Protein AF-A0A8J6IK55-F1 (afdb_monomer_lite)

Structure (mmCIF, N/CA/C/O backbone):
data_AF-A0A8J6IK55-F1
#
_entry.id   AF-A0A8J6IK55-F1
#
loop_
_atom_site.group_PDB
_atom_site.id
_atom_site.type_symbol
_atom_site.label_atom_id
_atom_site.label_alt_id
_atom_site.label_comp_id
_atom_site.label_asym_id
_atom_site.label_entity_id
_atom_site.label_seq_id
_atom_site.pdbx_PDB_ins_code
_atom_site.Cartn_x
_atom_site.Cartn_y
_atom_site.Cartn_z
_atom_site.occupancy
_atom_site.B_iso_or_equiv
_atom_site.auth_seq_id
_atom_site.auth_comp_id
_atom_site.auth_asym_id
_atom_site.auth_atom_id
_atom_site.pdbx_PDB_model_num
ATOM 1 N N . MET A 1 1 ? -30.923 12.622 32.873 1.00 39.12 1 MET A N 1
ATOM 2 C CA . MET A 1 1 ? -29.860 13.154 31.994 1.00 39.12 1 MET A CA 1
ATOM 3 C C . MET A 1 1 ? -29.673 12.178 30.848 1.00 39.12 1 MET A C 1
ATOM 5 O O . MET A 1 1 ? -29.084 11.127 31.037 1.00 39.12 1 MET A O 1
ATOM 9 N N . THR A 1 2 ? -30.265 12.472 29.695 1.00 35.34 2 THR A N 1
ATOM 10 C CA . THR A 1 2 ? -30.106 11.686 28.469 1.00 35.34 2 THR A CA 1
ATOM 11 C C . THR A 1 2 ? -28.718 11.960 27.909 1.00 35.34 2 THR A C 1
ATOM 13 O O . THR A 1 2 ? -28.432 13.084 27.497 1.00 35.34 2 THR A O 1
ATOM 16 N N . THR A 1 3 ? -27.831 10.965 27.930 1.00 41.34 3 THR A N 1
ATOM 17 C CA . THR A 1 3 ? -26.606 11.027 27.132 1.00 41.34 3 THR A CA 1
ATOM 18 C C . THR A 1 3 ? -27.020 11.295 25.684 1.00 41.34 3 THR A C 1
ATOM 20 O O . THR A 1 3 ? -27.985 10.682 25.218 1.00 41.34 3 THR A O 1
ATOM 23 N N . PRO A 1 4 ? -26.373 12.230 24.964 1.00 38.59 4 PRO A N 1
ATOM 24 C CA . PRO A 1 4 ? -26.627 12.379 23.546 1.00 38.59 4 PRO A CA 1
ATOM 25 C C . PRO A 1 4 ? -26.223 11.057 22.906 1.00 38.59 4 PRO A C 1
ATOM 27 O O . PRO A 1 4 ? -25.040 10.752 22.745 1.00 38.59 4 PRO A O 1
ATOM 30 N N . ARG A 1 5 ? -27.229 10.236 22.603 1.00 41.19 5 ARG A N 1
ATOM 31 C CA . ARG A 1 5 ? -27.107 9.154 21.649 1.00 41.19 5 ARG A CA 1
ATOM 32 C C . ARG A 1 5 ? -26.574 9.840 20.403 1.00 41.19 5 ARG A C 1
ATOM 34 O O . ARG A 1 5 ? -27.228 10.711 19.831 1.00 41.19 5 ARG A O 1
ATOM 41 N N . LEU A 1 6 ? -25.311 9.570 20.082 1.00 47.34 6 LEU A N 1
ATOM 42 C CA . LEU A 1 6 ? -24.717 10.019 18.839 1.00 47.34 6 LEU A CA 1
ATOM 43 C C . LEU A 1 6 ? -25.393 9.168 17.759 1.00 47.34 6 LEU A C 1
ATOM 45 O O . LEU A 1 6 ? -24.813 8.202 17.272 1.00 47.34 6 LEU A O 1
ATOM 49 N N . ASP A 1 7 ? -26.656 9.488 17.472 1.00 41.56 7 ASP A N 1
ATOM 50 C CA . ASP A 1 7 ? -27.490 8.909 16.428 1.00 41.56 7 ASP A CA 1
ATOM 51 C C . ASP A 1 7 ? -26.941 9.429 15.109 1.00 41.56 7 ASP A C 1
ATOM 53 O O . ASP A 1 7 ? -27.519 10.249 14.399 1.00 41.56 7 ASP A O 1
ATOM 57 N N . TRP A 1 8 ? -25.711 9.025 14.826 1.00 45.84 8 TRP A N 1
ATOM 58 C CA . TRP A 1 8 ? -25.105 9.294 13.559 1.00 45.84 8 TRP A CA 1
ATOM 59 C C . TRP A 1 8 ? -25.748 8.307 12.585 1.00 45.84 8 TRP A C 1
ATOM 61 O O . TRP A 1 8 ? -25.662 7.094 12.803 1.00 45.84 8 TRP A O 1
ATOM 71 N N . PRO A 1 9 ? -26.404 8.783 11.513 1.00 42.66 9 PRO A N 1
ATOM 72 C CA . PRO A 1 9 ? -27.044 7.888 10.569 1.00 42.66 9 PRO A CA 1
ATOM 73 C C . PRO A 1 9 ? -25.956 7.007 9.940 1.00 42.66 9 PRO A C 1
ATOM 75 O O . PRO A 1 9 ? -24.768 7.350 9.960 1.00 42.66 9 PRO A O 1
ATOM 78 N N . LEU A 1 10 ? -26.358 5.937 9.255 1.00 51.84 10 LEU A N 1
ATOM 79 C CA . LEU A 1 10 ? -25.521 5.125 8.353 1.00 51.84 10 LEU A CA 1
ATOM 80 C C . LEU A 1 10 ? -24.857 3.888 9.012 1.00 51.84 10 LEU A C 1
ATOM 82 O O . LEU A 1 10 ? -23.647 3.693 8.863 1.00 51.84 10 LEU A O 1
ATOM 86 N N . ALA A 1 11 ? -25.644 3.038 9.677 1.00 47.94 11 ALA A N 1
ATOM 87 C CA . ALA A 1 11 ? -25.173 1.771 10.248 1.00 47.94 11 ALA A CA 1
ATOM 88 C C . ALA A 1 11 ? -25.117 0.587 9.256 1.00 47.94 11 ALA A C 1
ATOM 90 O O . ALA A 1 11 ? -24.382 -0.353 9.528 1.00 47.94 11 ALA A O 1
ATOM 91 N N . ASN A 1 12 ? -25.798 0.615 8.097 1.00 51.97 12 ASN A N 1
ATOM 92 C CA . ASN A 1 12 ? -25.925 -0.609 7.278 1.00 51.97 12 ASN A CA 1
ATOM 93 C C . ASN A 1 12 ? -25.296 -0.581 5.870 1.00 51.97 12 ASN A C 1
ATOM 95 O O . ASN A 1 12 ? -25.152 -1.629 5.259 1.00 51.97 12 ASN A O 1
ATOM 99 N N . ASP A 1 13 ? -24.841 0.575 5.365 1.00 57.09 13 ASP A N 1
ATOM 100 C CA . ASP A 1 13 ? -24.421 0.707 3.951 1.00 57.09 13 ASP A CA 1
ATOM 101 C C . ASP A 1 13 ? -23.026 1.349 3.775 1.00 57.09 13 ASP A C 1
ATOM 103 O O . ASP A 1 13 ? -22.783 2.211 2.926 1.00 57.09 13 ASP A O 1
ATOM 107 N N . ARG A 1 14 ? -22.090 1.060 4.692 1.00 57.62 14 ARG A N 1
ATOM 108 C CA . ARG A 1 14 ? -20.763 1.720 4.725 1.00 57.62 14 ARG A CA 1
ATOM 109 C C . ARG A 1 14 ? -19.588 0.851 4.326 1.00 57.62 14 ARG A C 1
ATOM 111 O O . ARG A 1 14 ? -18.681 1.375 3.688 1.00 57.62 14 ARG A O 1
ATOM 118 N N . LEU A 1 15 ? -19.597 -0.445 4.634 1.00 59.16 15 LEU A N 1
ATOM 119 C CA . LEU A 1 15 ? -18.565 -1.356 4.124 1.00 59.16 15 LEU A CA 1
ATOM 120 C C . LEU A 1 15 ? -18.530 -1.306 2.592 1.00 59.16 15 LEU A C 1
ATOM 122 O O . LEU A 1 15 ? -17.454 -1.130 2.026 1.00 59.16 15 LEU A O 1
ATOM 126 N N . GLY A 1 16 ? -19.699 -1.295 1.940 1.00 66.38 16 GLY A N 1
ATOM 127 C CA . GLY A 1 16 ? -19.818 -1.103 0.491 1.00 66.38 16 GLY A CA 1
ATOM 128 C C . GLY A 1 16 ? -19.134 0.170 -0.019 1.00 66.38 16 GLY A C 1
ATOM 129 O O . GLY A 1 16 ? -18.418 0.120 -1.013 1.00 66.38 16 GLY A O 1
ATOM 130 N N . ARG A 1 17 ? -19.248 1.294 0.704 1.00 71.50 17 ARG A N 1
ATOM 131 C CA . ARG A 1 17 ? -18.567 2.553 0.348 1.00 71.50 17 ARG A CA 1
ATOM 132 C C . ARG A 1 17 ? -17.048 2.492 0.509 1.00 71.50 17 ARG A C 1
ATOM 134 O O . ARG A 1 17 ? -16.337 3.071 -0.302 1.00 71.50 17 ARG A O 1
ATOM 141 N N . TYR A 1 18 ? -16.525 1.781 1.506 1.00 70.94 18 TYR A N 1
ATOM 142 C CA . TYR A 1 18 ? -15.072 1.601 1.652 1.00 70.94 18 TYR A CA 1
ATOM 143 C C . TYR A 1 18 ? -14.490 0.689 0.572 1.00 70.94 18 TYR A C 1
ATOM 145 O O . TYR A 1 18 ? -13.455 1.013 -0.010 1.00 70.94 18 TYR A O 1
ATOM 153 N N . TRP A 1 19 ? -15.197 -0.389 0.232 1.00 72.31 19 TRP A N 1
ATOM 154 C CA . TRP A 1 19 ? -14.873 -1.210 -0.934 1.00 72.31 19 TRP A CA 1
ATOM 155 C C . TRP A 1 19 ? -14.969 -0.417 -2.239 1.00 72.31 19 TRP A C 1
ATOM 157 O O . TRP A 1 19 ? -14.153 -0.615 -3.133 1.00 72.31 19 TRP A O 1
ATOM 167 N N . TRP A 1 20 ? -15.915 0.517 -2.340 1.00 76.31 20 TRP A N 1
ATOM 168 C CA . TRP A 1 20 ? -16.027 1.431 -3.473 1.00 76.31 20 TRP A CA 1
ATOM 169 C C . TRP A 1 20 ? -14.809 2.357 -3.590 1.00 76.31 20 TRP A C 1
ATOM 171 O O . TRP A 1 20 ? -14.253 2.462 -4.678 1.00 76.31 20 TRP A O 1
ATOM 181 N N . TYR A 1 21 ? -14.314 2.935 -2.487 1.00 76.19 21 TYR A N 1
ATOM 182 C CA . TYR A 1 21 ? -13.070 3.721 -2.509 1.00 76.19 21 TYR A CA 1
ATOM 183 C C . TYR A 1 21 ? -11.861 2.894 -2.949 1.00 76.19 21 TYR A C 1
ATOM 185 O O . TYR A 1 21 ? -11.065 3.383 -3.742 1.00 76.19 21 TYR A O 1
ATOM 193 N N . LEU A 1 22 ? -11.745 1.645 -2.488 1.00 75.56 22 LEU A N 1
ATOM 194 C CA . LEU A 1 22 ? -10.651 0.755 -2.887 1.00 75.56 22 LEU A CA 1
ATOM 195 C C . LEU A 1 22 ? -10.737 0.362 -4.373 1.00 75.56 22 LEU A C 1
ATOM 197 O O . LEU A 1 22 ? -9.731 0.339 -5.079 1.00 75.56 22 LEU A O 1
ATOM 201 N N . ARG A 1 23 ? -11.949 0.103 -4.876 1.00 79.75 23 ARG A N 1
ATOM 202 C CA . ARG A 1 23 ? -12.190 -0.146 -6.307 1.00 79.75 23 ARG A CA 1
ATOM 203 C C . ARG A 1 23 ? -11.862 1.077 -7.152 1.00 79.75 23 ARG A C 1
ATOM 205 O O . ARG A 1 23 ? -11.268 0.924 -8.211 1.00 79.75 23 ARG A O 1
ATOM 212 N N . ILE A 1 24 ? -12.209 2.274 -6.684 1.00 83.44 24 ILE A N 1
ATOM 213 C CA . ILE A 1 24 ? -11.882 3.518 -7.383 1.00 83.44 24 ILE A CA 1
ATOM 214 C C . ILE A 1 24 ? -10.394 3.793 -7.361 1.00 83.44 24 ILE A C 1
ATOM 216 O O . ILE A 1 24 ? -9.854 4.109 -8.411 1.00 83.44 24 ILE A O 1
ATOM 220 N N . SER A 1 25 ? -9.715 3.654 -6.221 1.00 77.19 25 SER A N 1
ATOM 221 C CA . SER A 1 25 ? -8.265 3.848 -6.179 1.00 77.19 25 SER A CA 1
ATOM 222 C C . SER A 1 25 ? -7.570 2.887 -7.134 1.00 77.19 25 SER A C 1
ATOM 224 O O . SER A 1 25 ? -6.703 3.305 -7.891 1.00 77.19 25 SER A O 1
ATOM 226 N N . PHE A 1 26 ? -8.013 1.627 -7.172 1.00 81.88 26 PHE A N 1
ATOM 227 C CA . PHE A 1 26 ? -7.490 0.644 -8.112 1.00 81.88 26 PHE A CA 1
ATOM 228 C C . PHE A 1 26 ? -7.788 1.018 -9.570 1.00 81.88 26 PHE A C 1
ATOM 230 O O . PHE A 1 26 ? -6.886 0.995 -10.398 1.00 81.88 26 PHE A O 1
ATOM 237 N N . ALA A 1 27 ? -9.023 1.421 -9.885 1.00 84.25 27 ALA A N 1
ATOM 238 C CA . ALA A 1 27 ? -9.406 1.847 -11.229 1.00 84.25 27 ALA A CA 1
ATOM 239 C C . ALA A 1 27 ? -8.633 3.093 -11.689 1.00 84.25 27 ALA A C 1
ATOM 241 O O . ALA A 1 27 ? -8.204 3.150 -12.836 1.00 84.25 27 ALA A O 1
ATOM 242 N N . VAL A 1 28 ? -8.412 4.064 -10.798 1.00 83.81 28 VAL A N 1
ATOM 243 C CA . VAL A 1 28 ? -7.608 5.264 -11.067 1.00 83.81 28 VAL A CA 1
ATOM 244 C C . VAL A 1 28 ? -6.153 4.883 -11.309 1.00 83.81 28 VAL A C 1
ATOM 246 O O . VAL A 1 28 ? -5.593 5.301 -12.316 1.00 83.81 28 VAL A O 1
ATOM 249 N N . SER A 1 29 ? -5.551 4.054 -10.451 1.00 79.19 29 SER A N 1
ATOM 250 C CA . SER A 1 29 ? -4.186 3.563 -10.667 1.00 79.19 29 SER A CA 1
ATOM 251 C C . SER A 1 29 ? -4.061 2.829 -12.002 1.00 79.19 29 SER A C 1
ATOM 253 O O . SER A 1 29 ? -3.138 3.098 -12.763 1.00 79.19 29 SER A O 1
ATOM 255 N N . LEU A 1 30 ? -5.018 1.960 -12.334 1.00 84.62 30 LEU A N 1
ATOM 256 C CA . LEU A 1 30 ? -5.012 1.198 -13.581 1.00 84.62 30 LEU A CA 1
ATOM 257 C C . LEU A 1 30 ? -5.210 2.101 -14.807 1.00 84.62 30 LEU A C 1
ATOM 259 O O . LEU A 1 30 ? -4.543 1.906 -15.818 1.00 84.62 30 LEU A O 1
ATOM 263 N N . ALA A 1 31 ? -6.057 3.128 -14.704 1.00 85.12 31 ALA A N 1
ATOM 264 C CA . ALA A 1 31 ? -6.226 4.135 -15.747 1.00 85.12 31 ALA A CA 1
ATOM 265 C C . ALA A 1 31 ? -4.948 4.959 -15.957 1.00 85.12 31 ALA A C 1
ATOM 267 O O . ALA A 1 31 ? -4.535 5.155 -17.096 1.00 85.12 31 ALA A O 1
ATOM 268 N N . LEU A 1 32 ? -4.289 5.399 -14.880 1.00 81.75 32 LEU A N 1
ATOM 269 C CA . LEU A 1 32 ? -3.027 6.138 -14.964 1.00 81.75 32 LEU A CA 1
ATOM 270 C C . LEU A 1 32 ? -1.922 5.296 -15.608 1.00 81.75 32 LEU A C 1
ATOM 272 O O . LEU A 1 32 ? -1.196 5.785 -16.470 1.00 81.75 32 LEU A O 1
ATOM 276 N N . VAL A 1 33 ? -1.833 4.018 -15.236 1.00 82.12 33 VAL A N 1
ATOM 277 C CA . VAL A 1 33 ? -0.904 3.070 -15.859 1.00 82.12 33 VAL A CA 1
ATOM 278 C C . VAL A 1 33 ? -1.250 2.865 -17.333 1.00 82.12 33 VAL A C 1
ATOM 280 O O . VAL A 1 33 ? -0.365 2.956 -18.173 1.00 82.12 33 VAL A O 1
ATOM 283 N N . GLY A 1 34 ? -2.525 2.667 -17.676 1.00 81.38 34 GLY A N 1
ATOM 284 C CA . GLY A 1 34 ? -2.968 2.530 -19.065 1.00 81.38 34 GLY A CA 1
ATOM 285 C C . GLY A 1 34 ? -2.631 3.751 -19.927 1.00 81.38 34 GLY A C 1
ATOM 286 O O . GLY A 1 34 ? -2.151 3.588 -21.045 1.00 81.38 34 GLY A O 1
ATOM 287 N N . ILE A 1 35 ? -2.809 4.967 -19.397 1.00 83.19 35 ILE A N 1
ATOM 288 C CA . ILE A 1 35 ? -2.417 6.216 -20.071 1.00 83.19 35 ILE A CA 1
ATOM 289 C C . ILE A 1 35 ? -0.901 6.261 -20.285 1.00 83.19 35 ILE A C 1
ATOM 291 O O . ILE A 1 35 ? -0.455 6.557 -21.391 1.00 83.19 35 ILE A O 1
ATOM 295 N N . ALA A 1 36 ? -0.110 5.933 -19.260 1.00 77.56 36 ALA A N 1
ATOM 296 C CA . ALA A 1 36 ? 1.348 5.916 -19.366 1.00 77.56 36 ALA A CA 1
ATOM 297 C C . ALA A 1 36 ? 1.839 4.890 -20.404 1.00 77.56 36 ALA A C 1
ATOM 299 O O . ALA A 1 36 ? 2.720 5.188 -21.208 1.00 77.56 36 ALA A O 1
ATOM 300 N N . LEU A 1 37 ? 1.226 3.703 -20.439 1.00 79.62 37 LEU A N 1
ATOM 301 C CA . LEU A 1 37 ? 1.528 2.670 -21.429 1.00 79.62 37 LEU A CA 1
ATOM 302 C C . LEU A 1 37 ? 1.135 3.109 -22.847 1.00 79.62 37 LEU A C 1
ATOM 304 O O . LEU A 1 37 ? 1.932 2.961 -23.769 1.00 79.62 37 LEU A O 1
ATOM 308 N N . ALA A 1 38 ? -0.037 3.722 -23.026 1.00 79.00 38 ALA A N 1
ATOM 309 C CA . ALA A 1 38 ? -0.477 4.223 -24.329 1.00 79.00 38 ALA A CA 1
ATOM 310 C C . ALA A 1 38 ? 0.426 5.349 -24.867 1.00 79.00 38 ALA A C 1
ATOM 312 O O . ALA A 1 38 ? 0.664 5.431 -26.070 1.00 79.00 38 ALA A O 1
ATOM 313 N N . GLN A 1 39 ? 0.966 6.197 -23.986 1.00 76.38 39 GLN A N 1
ATOM 314 C CA . GLN A 1 39 ? 1.965 7.204 -24.361 1.00 76.38 39 GLN A CA 1
ATOM 315 C C . GLN A 1 39 ? 3.312 6.577 -24.742 1.00 76.38 39 GLN A C 1
ATOM 317 O O . GLN A 1 39 ? 4.001 7.097 -25.616 1.00 76.38 39 GLN A O 1
ATOM 322 N N . SER A 1 40 ? 3.680 5.449 -24.128 1.00 68.50 40 SER A N 1
ATOM 323 C CA . SER A 1 40 ? 4.940 4.759 -24.428 1.00 68.50 40 SER A CA 1
ATOM 324 C C . SER A 1 40 ? 4.970 4.111 -25.820 1.00 68.50 40 SER A C 1
ATOM 326 O O . SER A 1 40 ? 6.024 4.051 -26.456 1.00 68.50 40 SER A O 1
ATOM 328 N N . ASP A 1 41 ? 3.807 3.699 -26.330 1.00 64.94 41 ASP A N 1
ATOM 329 C CA . ASP A 1 41 ? 3.660 3.078 -27.653 1.00 64.94 41 ASP A CA 1
ATOM 330 C C . ASP A 1 41 ? 3.874 4.100 -28.789 1.00 64.94 41 ASP A C 1
ATOM 332 O O . ASP A 1 41 ? 4.383 3.771 -29.858 1.00 64.94 41 ASP A O 1
ATOM 336 N N . GLN A 1 42 ? 3.589 5.386 -28.537 1.00 65.38 42 GLN A N 1
ATOM 337 C CA . GLN A 1 42 ? 3.887 6.467 -29.487 1.00 65.38 42 GLN A CA 1
ATOM 338 C C . GLN A 1 42 ? 5.390 6.747 -29.636 1.00 65.38 42 GLN A C 1
ATOM 340 O O . GLN A 1 42 ? 5.800 7.337 -30.634 1.00 65.38 42 GLN A O 1
ATOM 345 N N . LEU A 1 43 ? 6.208 6.342 -28.658 1.00 58.25 43 LEU A N 1
ATOM 346 C CA . LEU A 1 43 ? 7.643 6.641 -28.614 1.00 58.25 43 LEU A CA 1
ATOM 347 C C . LEU A 1 43 ? 8.520 5.523 -29.189 1.00 58.25 43 LEU A C 1
ATOM 349 O O . LEU A 1 43 ? 9.648 5.794 -29.584 1.00 58.25 43 LEU A O 1
ATOM 353 N N . THR A 1 44 ? 8.031 4.281 -29.235 1.00 60.91 44 THR A N 1
ATOM 354 C CA . THR A 1 44 ? 8.864 3.105 -29.552 1.00 60.91 44 THR A CA 1
ATOM 355 C C . THR A 1 44 ? 8.851 2.699 -31.026 1.00 60.91 44 THR A C 1
ATOM 357 O O . THR A 1 44 ? 9.730 1.955 -31.456 1.00 60.91 44 THR A O 1
ATOM 360 N N . GLY A 1 45 ? 7.938 3.239 -31.841 1.00 60.44 45 GLY A N 1
ATOM 361 C CA . GLY A 1 45 ? 7.862 2.915 -33.269 1.00 60.44 45 GLY A CA 1
ATOM 362 C C . GLY A 1 45 ? 7.645 1.416 -33.537 1.00 60.44 45 GLY A C 1
ATOM 363 O O . GLY A 1 45 ? 7.586 0.584 -32.635 1.00 60.44 45 GLY A O 1
ATOM 364 N N . SER A 1 46 ? 7.499 1.028 -34.804 1.00 62.34 46 SER A N 1
ATOM 365 C CA . SER A 1 46 ? 7.298 -0.376 -35.193 1.00 62.34 46 SER A CA 1
ATOM 366 C C . SER A 1 46 ? 8.617 -1.165 -35.190 1.00 62.34 46 SER A C 1
ATOM 368 O O . SER A 1 46 ? 9.019 -1.699 -36.228 1.00 62.34 46 SER A O 1
ATOM 370 N N . ALA A 1 47 ? 9.333 -1.193 -34.064 1.00 64.44 47 ALA A N 1
ATOM 371 C CA . ALA A 1 47 ? 10.526 -2.019 -33.930 1.00 64.44 47 ALA A CA 1
ATOM 372 C C . ALA A 1 47 ? 10.153 -3.507 -34.128 1.00 64.44 47 ALA A C 1
ATOM 374 O O . ALA A 1 47 ? 9.122 -3.960 -33.614 1.00 64.44 47 ALA A O 1
ATOM 375 N N . PRO A 1 48 ? 10.940 -4.279 -34.899 1.00 65.75 48 PRO A N 1
ATOM 376 C CA . PRO A 1 48 ? 10.670 -5.695 -35.123 1.00 65.75 48 PRO A CA 1
ATOM 377 C C . PRO A 1 48 ? 10.701 -6.472 -33.800 1.00 65.75 48 PRO A C 1
ATOM 379 O O . PRO A 1 48 ? 11.487 -6.168 -32.906 1.00 65.75 48 PRO A O 1
ATOM 382 N N . ILE A 1 49 ? 9.848 -7.495 -33.678 1.00 67.38 49 ILE A N 1
ATOM 383 C CA . ILE A 1 49 ? 9.766 -8.345 -32.482 1.00 67.38 49 ILE A CA 1
ATOM 384 C C . ILE A 1 49 ? 11.044 -9.194 -32.394 1.00 67.38 49 ILE A C 1
ATOM 386 O O . ILE A 1 49 ? 11.128 -10.278 -32.969 1.00 67.38 49 ILE A O 1
ATOM 390 N N . GLY A 1 50 ? 12.055 -8.668 -31.705 1.00 69.19 50 GLY A N 1
ATOM 391 C CA . GLY A 1 50 ? 13.285 -9.373 -31.357 1.00 69.19 50 GLY A CA 1
ATOM 392 C C . GLY A 1 50 ? 13.179 -10.112 -30.016 1.00 69.19 50 GLY A C 1
ATOM 393 O O . GLY A 1 50 ? 12.245 -9.874 -29.239 1.00 69.19 50 GLY A O 1
ATOM 394 N N . PRO A 1 51 ? 14.121 -11.025 -29.714 1.00 73.00 51 PRO A N 1
ATOM 395 C CA . PRO A 1 51 ? 14.200 -11.661 -28.404 1.00 73.00 51 PRO A CA 1
ATOM 396 C C . PRO A 1 51 ? 14.428 -10.613 -27.307 1.00 73.00 51 PRO A C 1
ATOM 398 O O . PRO A 1 51 ? 15.298 -9.748 -27.425 1.00 73.00 51 PRO A O 1
ATOM 401 N N . LEU A 1 52 ? 13.652 -10.715 -26.224 1.00 73.62 52 LEU A N 1
ATOM 402 C CA . LEU A 1 52 ? 13.786 -9.850 -25.057 1.00 73.62 52 LEU A CA 1
ATOM 403 C C . LEU A 1 52 ? 15.120 -10.153 -24.364 1.00 73.62 52 LEU A C 1
ATOM 405 O O . LEU A 1 52 ? 15.235 -11.131 -23.626 1.00 73.62 52 LEU A O 1
ATOM 409 N N . THR A 1 53 ? 16.124 -9.321 -24.621 1.00 76.75 53 THR A N 1
ATOM 410 C CA . THR A 1 53 ? 17.441 -9.451 -23.995 1.00 76.75 53 THR A CA 1
ATOM 411 C C . THR A 1 53 ? 17.510 -8.456 -22.848 1.00 76.75 53 THR A C 1
ATOM 413 O O . THR A 1 53 ? 17.695 -7.263 -23.064 1.00 76.75 53 THR A O 1
ATOM 416 N N . LEU A 1 54 ? 17.288 -8.945 -21.627 1.00 79.88 54 LEU A N 1
ATOM 417 C CA . LEU A 1 54 ? 17.452 -8.158 -20.409 1.00 79.88 54 LEU A CA 1
ATOM 418 C C . LEU A 1 54 ? 18.828 -8.456 -19.832 1.00 79.88 54 LEU A C 1
ATOM 420 O O . LEU A 1 54 ? 19.075 -9.558 -19.341 1.00 79.88 54 LEU A O 1
ATOM 424 N N . LEU A 1 55 ? 19.719 -7.477 -19.917 1.00 87.00 55 LEU A N 1
ATOM 425 C CA . LEU A 1 55 ? 21.005 -7.519 -19.240 1.00 87.00 55 LEU A CA 1
ATOM 426 C C . LEU A 1 55 ? 20.906 -6.681 -17.973 1.00 87.00 55 LEU A C 1
ATOM 428 O O . LEU A 1 55 ? 20.220 -5.662 -17.944 1.00 87.00 55 LEU A O 1
ATOM 432 N N . PHE A 1 56 ? 21.565 -7.127 -16.911 1.00 89.31 56 PHE A N 1
ATOM 433 C CA . PHE A 1 56 ? 21.721 -6.297 -15.727 1.00 89.31 56 PHE A CA 1
ATOM 434 C C . PHE A 1 56 ? 22.857 -5.305 -15.943 1.00 89.31 56 PHE A C 1
ATOM 436 O O . PHE A 1 56 ? 23.850 -5.625 -16.603 1.00 89.31 56 PHE A O 1
ATOM 443 N N . VAL A 1 57 ? 22.728 -4.124 -15.344 1.00 90.00 57 VAL A N 1
ATOM 444 C CA . VAL A 1 57 ? 23.821 -3.151 -15.329 1.00 90.00 57 VAL A CA 1
ATOM 445 C C . VAL A 1 57 ? 25.054 -3.741 -14.628 1.00 90.00 57 VAL A C 1
ATOM 447 O O . VAL A 1 57 ? 24.904 -4.501 -13.657 1.00 90.00 57 VAL A O 1
ATOM 450 N N . PRO A 1 58 ? 26.278 -3.391 -15.067 1.00 88.44 58 PRO A N 1
ATOM 451 C CA . PRO A 1 58 ? 27.486 -3.668 -14.296 1.00 88.44 58 PRO A CA 1
ATOM 452 C C . PRO A 1 58 ? 27.329 -3.118 -12.870 1.00 88.44 58 PRO A C 1
ATOM 454 O O . PRO A 1 58 ? 26.769 -2.043 -12.688 1.00 88.44 58 PRO A O 1
ATOM 457 N N . ASN A 1 59 ? 27.803 -3.849 -11.857 1.00 91.69 59 ASN A N 1
ATOM 458 C CA . ASN A 1 59 ? 27.617 -3.512 -10.434 1.00 91.69 59 ASN A CA 1
ATOM 459 C C . ASN A 1 59 ? 26.149 -3.508 -9.966 1.00 91.69 59 ASN A C 1
ATOM 461 O O . ASN A 1 59 ? 25.740 -2.687 -9.150 1.00 91.69 59 ASN A O 1
ATOM 465 N N . THR A 1 60 ? 25.357 -4.481 -10.423 1.00 90.19 60 THR A N 1
ATOM 466 C CA . THR A 1 60 ? 23.928 -4.622 -10.084 1.00 90.19 60 THR A CA 1
ATOM 467 C C . THR A 1 60 ? 23.628 -4.531 -8.585 1.00 90.19 60 THR A C 1
ATOM 469 O O . THR A 1 60 ? 22.591 -4.003 -8.203 1.00 90.19 60 THR A O 1
ATOM 472 N N . LEU A 1 61 ? 24.523 -5.029 -7.723 1.00 88.81 61 LEU A N 1
ATOM 473 C CA . LEU A 1 61 ? 24.350 -4.947 -6.270 1.00 88.81 61 LEU A CA 1
ATOM 474 C C . LEU A 1 61 ? 24.372 -3.504 -5.759 1.00 88.81 61 LEU A C 1
ATOM 476 O O . LEU A 1 61 ? 23.528 -3.137 -4.950 1.00 88.81 61 LEU A O 1
ATOM 480 N N . GLU A 1 62 ? 25.307 -2.688 -6.239 1.00 92.12 62 GLU A N 1
ATOM 481 C CA . GLU A 1 62 ? 25.413 -1.275 -5.866 1.00 92.12 62 GLU A CA 1
ATOM 482 C C . GLU A 1 62 ? 24.168 -0.512 -6.329 1.00 92.12 62 GLU A C 1
ATOM 484 O O . GLU A 1 62 ? 23.487 0.107 -5.511 1.00 92.12 62 GLU A O 1
ATOM 489 N N . ALA A 1 63 ? 23.777 -0.696 -7.595 1.00 89.69 63 ALA A N 1
ATOM 490 C CA . ALA A 1 63 ? 22.551 -0.120 -8.148 1.00 89.69 63 ALA A CA 1
ATOM 491 C C . ALA A 1 63 ? 21.291 -0.569 -7.381 1.00 89.69 63 ALA A C 1
ATOM 493 O O . ALA A 1 63 ? 20.374 0.225 -7.153 1.00 89.69 63 ALA A O 1
ATOM 494 N N . ALA A 1 64 ? 21.243 -1.829 -6.933 1.00 88.88 64 ALA A N 1
ATOM 495 C CA . ALA A 1 64 ? 20.156 -2.345 -6.105 1.00 88.88 64 ALA A CA 1
ATOM 496 C C . ALA A 1 64 ? 20.109 -1.657 -4.740 1.00 88.88 64 ALA A C 1
ATOM 498 O O . ALA A 1 64 ? 19.028 -1.258 -4.312 1.00 88.88 64 ALA A O 1
ATOM 499 N N . PHE A 1 65 ? 21.247 -1.463 -4.070 1.00 91.94 65 PHE A N 1
ATOM 500 C CA . PHE A 1 65 ? 21.283 -0.751 -2.793 1.00 91.94 65 PHE A CA 1
ATOM 501 C C . PHE A 1 65 ? 20.875 0.715 -2.931 1.00 91.94 65 PHE A C 1
ATOM 503 O O . PHE A 1 65 ? 20.088 1.195 -2.113 1.00 91.94 65 PHE A O 1
ATOM 510 N N . GLU A 1 66 ? 21.344 1.415 -3.962 1.00 92.44 66 GLU A N 1
ATOM 511 C CA . GLU A 1 66 ? 20.937 2.796 -4.239 1.00 92.44 66 GLU A CA 1
ATOM 512 C C . GLU A 1 66 ? 19.426 2.892 -4.480 1.00 92.44 66 GLU A C 1
ATOM 514 O O . GLU A 1 66 ? 18.732 3.689 -3.841 1.00 92.44 66 GLU A O 1
ATOM 519 N N . THR A 1 67 ? 18.901 2.012 -5.335 1.00 91.69 67 THR A N 1
ATOM 520 C CA . THR A 1 67 ? 17.477 1.959 -5.686 1.00 91.69 67 THR A CA 1
ATOM 521 C C . THR A 1 67 ? 16.614 1.623 -4.471 1.00 91.69 67 THR A C 1
ATOM 523 O O . THR A 1 67 ? 15.633 2.313 -4.192 1.00 91.69 67 THR A O 1
ATOM 526 N N . LEU A 1 68 ? 16.989 0.603 -3.695 1.00 90.31 68 LEU A N 1
ATOM 527 C CA . LEU A 1 68 ? 16.277 0.217 -2.476 1.00 90.31 68 LEU A CA 1
ATOM 528 C C . LEU A 1 68 ? 16.327 1.317 -1.416 1.00 90.31 68 LEU A C 1
ATOM 530 O O . LEU A 1 68 ? 15.321 1.557 -0.753 1.00 90.31 68 LEU A O 1
ATOM 534 N N . THR A 1 69 ? 17.455 2.013 -1.273 1.00 91.50 69 THR A N 1
ATOM 535 C CA . THR A 1 69 ? 17.588 3.129 -0.328 1.00 91.50 69 THR A CA 1
ATOM 536 C C . THR A 1 69 ? 16.672 4.283 -0.723 1.00 91.50 69 THR A C 1
ATOM 538 O O . THR A 1 69 ? 15.932 4.796 0.118 1.00 91.50 69 THR A O 1
ATOM 541 N N . ALA A 1 70 ? 16.649 4.658 -2.004 1.00 91.81 70 ALA A N 1
ATOM 542 C CA . ALA A 1 70 ? 15.740 5.682 -2.507 1.00 91.81 70 ALA A CA 1
ATOM 543 C C . ALA A 1 70 ? 14.268 5.284 -2.304 1.00 91.81 70 ALA A C 1
ATOM 545 O O . ALA A 1 70 ? 13.475 6.074 -1.785 1.00 91.81 70 ALA A O 1
ATOM 546 N N . LEU A 1 71 ? 13.903 4.043 -2.641 1.00 90.88 71 LEU A N 1
ATOM 547 C CA . LEU A 1 71 ? 12.548 3.521 -2.448 1.00 90.88 71 LEU A CA 1
ATOM 548 C C . LEU A 1 71 ? 12.152 3.472 -0.972 1.00 90.88 71 LEU A C 1
ATOM 550 O O . LEU A 1 71 ? 11.014 3.803 -0.646 1.00 90.88 71 LEU A O 1
ATOM 554 N N . LEU A 1 72 ? 13.080 3.127 -0.078 1.00 90.06 72 LEU A N 1
ATOM 555 C CA . LEU A 1 72 ? 12.858 3.142 1.365 1.00 90.06 72 LEU A CA 1
ATOM 556 C C . LEU A 1 72 ? 12.578 4.561 1.867 1.00 90.06 72 LEU A C 1
ATOM 558 O O . LEU A 1 72 ? 11.631 4.761 2.624 1.00 90.06 72 LEU A O 1
ATOM 562 N N . LEU A 1 73 ? 13.354 5.555 1.427 1.00 92.31 73 LEU A N 1
ATOM 563 C CA . LEU A 1 73 ? 13.121 6.955 1.790 1.00 92.31 73 LEU A CA 1
ATOM 564 C C . LEU A 1 73 ? 11.746 7.439 1.318 1.00 92.31 73 LEU A C 1
ATOM 566 O O . LEU A 1 73 ? 11.024 8.091 2.075 1.00 92.31 73 LEU A O 1
ATOM 570 N N . VAL A 1 74 ? 11.353 7.084 0.094 1.00 91.94 74 VAL A N 1
ATOM 571 C CA . VAL A 1 74 ? 10.030 7.434 -0.437 1.00 91.94 74 VAL A CA 1
ATOM 572 C C . VAL A 1 74 ? 8.914 6.711 0.320 1.00 91.94 74 VAL A C 1
ATOM 574 O O . VAL A 1 74 ? 7.910 7.335 0.667 1.00 91.94 74 VAL A O 1
ATOM 577 N N . ALA A 1 75 ? 9.094 5.428 0.636 1.00 89.75 75 ALA A N 1
ATOM 578 C CA . ALA A 1 75 ? 8.145 4.656 1.430 1.00 89.75 75 ALA A CA 1
ATOM 579 C C . ALA A 1 75 ? 7.949 5.270 2.825 1.00 89.75 75 ALA A C 1
ATOM 581 O O . ALA A 1 75 ? 6.810 5.478 3.237 1.00 89.75 75 ALA A O 1
ATOM 582 N N . LEU A 1 76 ? 9.033 5.654 3.509 1.00 90.94 76 LEU A N 1
ATOM 583 C CA . LEU A 1 76 ? 8.979 6.342 4.805 1.00 90.94 76 LEU A CA 1
ATOM 584 C C . LEU A 1 76 ? 8.257 7.691 4.710 1.00 90.94 76 LEU A C 1
ATOM 586 O O . LEU A 1 76 ? 7.466 8.044 5.587 1.00 90.94 76 LEU A O 1
ATOM 590 N N . PHE A 1 77 ? 8.494 8.448 3.638 1.00 92.06 77 PHE A N 1
ATOM 591 C CA . PHE A 1 77 ? 7.800 9.713 3.415 1.00 92.06 77 PHE A CA 1
ATOM 592 C C . PHE A 1 77 ? 6.295 9.509 3.208 1.00 92.06 77 PHE A C 1
ATOM 594 O O . PHE A 1 77 ? 5.488 10.215 3.814 1.00 92.06 77 PHE A O 1
ATOM 601 N N . ILE A 1 78 ? 5.903 8.521 2.398 1.00 90.12 78 ILE A N 1
ATOM 602 C CA . ILE A 1 78 ? 4.496 8.173 2.161 1.00 90.12 78 ILE A CA 1
ATOM 603 C C . ILE A 1 78 ? 3.841 7.659 3.441 1.00 90.12 78 ILE A C 1
ATOM 605 O O . ILE A 1 78 ? 2.731 8.076 3.766 1.00 90.12 78 ILE A O 1
ATOM 609 N N . GLU A 1 79 ? 4.523 6.807 4.204 1.00 89.25 79 GLU A N 1
ATOM 610 C CA . GLU A 1 79 ? 4.055 6.350 5.510 1.00 89.25 79 GLU A CA 1
ATOM 611 C C . GLU A 1 79 ? 3.795 7.541 6.436 1.00 89.25 79 GLU A C 1
ATOM 613 O O . GLU A 1 79 ? 2.705 7.661 7.008 1.00 89.25 79 GLU A O 1
ATOM 618 N N . ARG A 1 80 ? 4.745 8.480 6.513 1.00 90.12 80 ARG A N 1
ATOM 619 C CA . ARG A 1 80 ? 4.596 9.677 7.338 1.00 90.12 80 ARG A CA 1
ATOM 620 C C . ARG A 1 80 ? 3.469 10.583 6.849 1.00 90.12 80 ARG A C 1
ATOM 622 O O . ARG A 1 80 ? 2.712 11.105 7.668 1.00 90.12 80 ARG A O 1
ATOM 629 N N . ALA A 1 81 ? 3.315 10.752 5.539 1.00 88.00 81 ALA A N 1
ATOM 630 C CA . ALA A 1 81 ? 2.209 11.502 4.957 1.00 88.00 81 ALA A CA 1
ATOM 631 C C . ALA A 1 81 ? 0.862 10.861 5.327 1.00 88.00 81 ALA A C 1
ATOM 633 O O . ALA A 1 81 ? -0.023 11.543 5.845 1.00 88.00 81 ALA A O 1
ATOM 634 N N . ASN A 1 82 ? 0.723 9.545 5.156 1.00 86.62 82 ASN A N 1
ATOM 635 C CA . ASN A 1 82 ? -0.486 8.804 5.522 1.00 86.62 82 ASN A CA 1
ATOM 636 C C . ASN A 1 82 ? -0.814 8.968 7.000 1.00 86.62 82 ASN A C 1
ATOM 638 O O . ASN A 1 82 ? -1.969 9.190 7.366 1.00 86.62 82 ASN A O 1
ATOM 642 N N . GLU A 1 83 ? 0.202 8.869 7.852 1.00 85.06 83 GLU A N 1
ATOM 643 C CA . GLU A 1 83 ? 0.060 9.053 9.283 1.00 85.06 83 GLU A CA 1
ATOM 644 C C . GLU A 1 83 ? -0.495 10.443 9.604 1.00 85.06 83 GLU A C 1
ATOM 646 O O . GLU A 1 83 ? -1.501 10.550 10.303 1.00 85.06 83 GLU A O 1
ATOM 651 N N . VAL A 1 84 ? 0.114 11.501 9.065 1.00 86.81 84 VAL A N 1
ATOM 652 C CA . VAL A 1 84 ? -0.307 12.885 9.314 1.00 86.81 84 VAL A CA 1
ATOM 653 C C . VAL A 1 84 ? -1.723 13.127 8.792 1.00 86.81 84 VAL A C 1
ATOM 655 O O . VAL A 1 84 ? -2.571 13.610 9.541 1.00 86.81 84 VAL A O 1
ATOM 658 N N . PHE A 1 85 ? -2.026 12.743 7.551 1.00 82.44 85 PHE A N 1
ATOM 659 C CA . PHE A 1 85 ? -3.346 12.966 6.958 1.00 82.44 85 PHE A CA 1
ATOM 660 C C . PHE A 1 85 ? -4.452 12.191 7.686 1.00 82.44 85 PHE A C 1
ATOM 662 O O . PHE A 1 85 ? -5.501 12.757 8.013 1.00 82.44 85 PHE A O 1
ATOM 669 N N . ILE A 1 86 ? -4.223 10.907 7.978 1.00 80.56 86 ILE A N 1
ATOM 670 C CA . ILE A 1 86 ? -5.246 10.026 8.549 1.00 80.56 86 ILE A CA 1
ATOM 671 C C . ILE A 1 86 ? -5.371 10.230 10.055 1.00 80.56 86 ILE A C 1
ATOM 673 O O . ILE A 1 86 ? -6.495 10.338 10.548 1.00 80.56 86 ILE A O 1
ATOM 677 N N . LYS A 1 87 ? -4.266 10.324 10.811 1.00 77.00 87 LYS A N 1
ATOM 678 C CA . LYS A 1 87 ? -4.352 10.558 12.263 1.00 77.00 87 LYS A CA 1
ATOM 679 C C . LYS A 1 87 ? -4.979 11.915 12.554 1.00 77.00 87 LYS A C 1
ATOM 681 O O . LYS A 1 87 ? -5.859 11.977 13.415 1.00 77.00 87 LYS A O 1
ATOM 686 N N . ASN A 1 88 ? -4.621 12.971 11.821 1.00 78.12 88 ASN A N 1
ATOM 687 C CA . ASN A 1 88 ? -5.169 14.303 12.083 1.00 78.12 88 ASN A CA 1
ATOM 688 C C . ASN A 1 88 ? -6.698 14.347 11.896 1.00 78.12 88 ASN A C 1
ATOM 690 O O . ASN A 1 88 ? -7.418 14.900 12.720 1.00 78.12 88 ASN A O 1
ATOM 694 N N . THR A 1 89 ? -7.236 13.655 10.888 1.00 71.31 89 THR A N 1
ATOM 695 C CA . THR A 1 89 ? -8.692 13.616 10.659 1.00 71.31 89 THR A CA 1
ATOM 696 C C . THR A 1 89 ? -9.460 12.643 11.565 1.00 71.31 89 THR A C 1
ATOM 698 O O . THR A 1 89 ? -10.686 12.735 11.650 1.00 71.31 89 THR A O 1
ATOM 701 N N . ARG A 1 90 ? -8.794 11.695 12.244 1.00 76.19 90 ARG A N 1
ATOM 702 C CA . ARG A 1 90 ? -9.466 10.532 12.873 1.00 76.19 90 ARG A CA 1
ATOM 703 C C . ARG A 1 90 ? -9.199 10.299 14.350 1.00 76.19 90 ARG A C 1
ATOM 705 O O . ARG A 1 90 ? -9.883 9.462 14.949 1.00 76.19 90 ARG A O 1
ATOM 712 N N . THR A 1 91 ? -8.258 11.023 14.947 1.00 77.12 91 THR A N 1
ATOM 713 C CA . THR A 1 91 ? -7.866 10.814 16.350 1.00 77.12 91 THR A CA 1
ATOM 714 C C . THR A 1 91 ? -9.019 11.094 17.313 1.00 77.12 91 THR A C 1
ATOM 716 O O . THR A 1 91 ? -9.305 10.265 18.168 1.00 77.12 91 THR A O 1
ATOM 719 N N . VAL A 1 92 ? -9.769 12.184 17.114 1.00 77.12 92 VAL A N 1
ATOM 720 C CA . VAL A 1 92 ? -10.870 12.575 18.018 1.00 77.12 92 VAL A CA 1
ATOM 721 C C . VAL A 1 92 ? -11.929 11.473 18.150 1.00 77.12 92 VAL A C 1
ATOM 723 O O . VAL A 1 92 ? -12.322 11.113 19.257 1.00 77.12 92 VAL A O 1
ATOM 726 N N . ARG A 1 93 ? -12.360 10.881 17.030 1.00 78.81 93 ARG A N 1
ATOM 727 C CA . ARG A 1 93 ? -13.396 9.831 17.024 1.00 78.81 93 ARG A CA 1
ATOM 728 C C . ARG A 1 93 ? -12.918 8.534 17.662 1.00 78.81 93 ARG A C 1
ATOM 730 O O . ARG A 1 93 ? -13.682 7.899 18.383 1.00 78.81 93 ARG A O 1
ATOM 737 N N . ARG A 1 94 ? -11.657 8.167 17.421 1.00 85.31 94 ARG A N 1
ATOM 738 C CA . ARG A 1 94 ? -11.036 7.001 18.053 1.00 85.31 94 ARG A CA 1
ATOM 739 C C . ARG A 1 94 ? -11.015 7.164 19.572 1.00 85.31 94 ARG A C 1
ATOM 741 O O . ARG A 1 94 ? -11.480 6.273 20.270 1.00 85.31 94 ARG A O 1
ATOM 748 N N . THR A 1 95 ? -10.564 8.319 20.059 1.00 86.69 95 THR A N 1
ATOM 749 C CA . THR A 1 95 ? -10.492 8.609 21.496 1.00 86.69 95 THR A CA 1
ATOM 750 C C . THR A 1 95 ? -11.870 8.571 22.156 1.00 86.69 95 THR A C 1
ATOM 752 O O . THR A 1 95 ? -12.000 8.054 23.261 1.00 86.69 95 THR A O 1
ATOM 755 N N . ILE A 1 96 ? -12.914 9.080 21.491 1.00 87.62 96 ILE A N 1
ATOM 756 C CA . ILE A 1 96 ? -14.291 9.016 22.010 1.00 87.62 96 ILE A CA 1
ATOM 757 C C . ILE A 1 96 ? -14.769 7.561 22.122 1.00 87.62 96 ILE A C 1
ATOM 759 O O . ILE A 1 96 ? -15.313 7.181 23.157 1.00 87.62 96 ILE A O 1
ATOM 763 N N . ALA A 1 97 ? -14.546 6.742 21.091 1.00 87.50 97 ALA A N 1
ATOM 764 C CA . ALA A 1 97 ? -14.936 5.332 21.103 1.00 87.50 97 ALA A CA 1
ATOM 765 C C . ALA A 1 97 ? -14.174 4.529 22.172 1.00 87.50 97 ALA A C 1
ATOM 767 O O . ALA A 1 97 ? -14.786 3.776 22.924 1.00 87.50 97 ALA A O 1
ATOM 768 N N . GLU A 1 98 ? -12.861 4.740 22.297 1.00 91.50 98 GLU A N 1
ATOM 769 C CA . GLU A 1 98 ? -12.026 4.081 23.310 1.00 91.50 98 GLU A CA 1
ATOM 770 C C . GLU A 1 98 ? -12.437 4.488 24.735 1.00 91.50 98 GLU A C 1
ATOM 772 O O . GLU A 1 98 ? -12.565 3.629 25.604 1.00 91.50 98 GLU A O 1
ATOM 777 N N . ARG A 1 99 ? -12.752 5.771 24.971 1.00 91.12 99 ARG A N 1
ATOM 778 C CA . ARG A 1 99 ? -13.296 6.228 26.263 1.00 91.12 99 ARG A CA 1
ATOM 779 C C . ARG A 1 99 ? -14.658 5.614 26.576 1.00 91.12 99 ARG A C 1
ATOM 781 O O . ARG A 1 99 ? -14.914 5.281 27.729 1.00 91.12 99 ARG A O 1
ATOM 788 N N . ARG A 1 100 ? -15.526 5.455 25.571 1.00 90.75 100 ARG A N 1
ATOM 789 C CA . ARG A 1 100 ? -16.841 4.825 25.750 1.00 90.75 100 ARG A CA 1
ATOM 790 C C . ARG A 1 100 ? -16.700 3.364 26.167 1.00 90.75 100 ARG A C 1
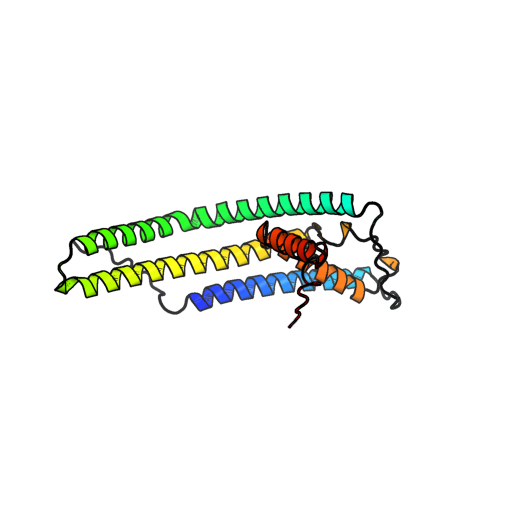ATOM 792 O O . ARG A 1 100 ? -17.350 2.963 27.125 1.00 90.75 100 ARG A O 1
ATOM 799 N N . ILE A 1 101 ? -15.833 2.604 25.500 1.00 92.88 101 ILE A N 1
ATOM 800 C CA . ILE A 1 101 ? -15.539 1.213 25.872 1.00 92.88 101 ILE A CA 1
ATOM 801 C C . ILE A 1 101 ? -15.023 1.152 27.311 1.00 92.88 101 ILE A C 1
ATOM 803 O O . ILE A 1 101 ? -15.611 0.446 28.119 1.00 92.88 101 ILE A O 1
ATOM 807 N N . ALA A 1 102 ? -14.032 1.978 27.664 1.00 92.88 102 ALA A N 1
ATOM 808 C CA . ALA A 1 102 ? -13.499 2.019 29.026 1.00 92.88 102 ALA A CA 1
ATOM 809 C C . ALA A 1 102 ? -14.579 2.346 30.079 1.00 92.88 102 ALA A C 1
ATOM 811 O O . ALA A 1 102 ? -14.605 1.754 31.155 1.00 92.88 102 ALA A O 1
ATOM 812 N N . SER A 1 103 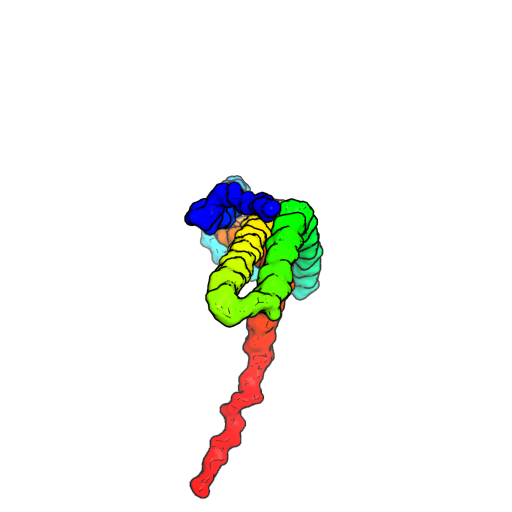? -15.508 3.259 29.769 1.00 91.12 103 SER A N 1
ATOM 813 C CA . SER A 1 103 ? -16.623 3.576 30.672 1.00 91.12 103 SER A CA 1
ATOM 814 C C . SER A 1 103 ? -17.635 2.433 30.812 1.00 91.12 103 SER A C 1
ATOM 816 O O . SER A 1 103 ? -18.155 2.221 31.903 1.00 91.12 103 SER A O 1
ATOM 818 N N . LEU A 1 104 ? -17.891 1.680 29.736 1.00 90.25 104 LEU A N 1
ATOM 819 C CA . LEU A 1 104 ? -18.787 0.520 29.752 1.00 90.25 104 LEU A CA 1
ATOM 820 C C . LEU A 1 104 ? -18.158 -0.661 30.496 1.00 90.25 104 LEU A C 1
ATOM 822 O O . LEU A 1 104 ? -18.854 -1.331 31.247 1.00 90.25 104 LEU A O 1
ATOM 826 N N . GLU A 1 105 ? -16.849 -0.878 30.355 1.00 91.88 105 GLU A N 1
ATOM 827 C CA . GLU A 1 105 ? -16.105 -1.883 31.127 1.00 91.88 105 GLU A CA 1
ATOM 828 C C . GLU A 1 105 ? -16.142 -1.576 32.629 1.00 91.88 105 GLU A C 1
ATOM 830 O O . GLU A 1 105 ? -16.413 -2.463 33.438 1.00 91.88 105 GLU A O 1
ATOM 835 N N . ALA A 1 106 ? -15.942 -0.308 33.003 1.00 90.25 106 ALA A N 1
ATOM 836 C CA . ALA A 1 106 ? -16.043 0.128 34.394 1.00 90.25 106 ALA A CA 1
ATOM 837 C C . ALA A 1 106 ? -17.469 -0.018 34.953 1.00 90.25 106 ALA A C 1
ATOM 839 O O . ALA A 1 106 ? -17.634 -0.410 36.106 1.00 90.25 106 ALA A O 1
ATOM 840 N N . ALA A 1 107 ? -18.494 0.269 34.142 1.00 87.88 107 ALA A N 1
ATOM 841 C CA . ALA A 1 107 ? -19.889 0.083 34.529 1.00 87.88 107 ALA A CA 1
ATOM 842 C C . ALA A 1 107 ? -20.236 -1.404 34.698 1.00 87.88 107 ALA A C 1
ATOM 844 O O . ALA A 1 107 ? -20.804 -1.775 35.718 1.00 87.88 107 ALA A O 1
ATOM 845 N N . LEU A 1 108 ? -19.826 -2.267 33.761 1.00 89.62 108 LEU A N 1
ATOM 846 C CA . LEU A 1 108 ? -20.045 -3.717 33.819 1.00 89.62 108 LEU A CA 1
ATOM 847 C C . LEU A 1 108 ? -19.504 -4.330 35.121 1.00 89.62 108 LEU A C 1
ATOM 849 O O . LEU A 1 108 ? -20.125 -5.226 35.684 1.00 89.62 108 LEU A O 1
ATOM 853 N N . ALA A 1 109 ? -18.372 -3.827 35.623 1.00 88.00 109 ALA A N 1
ATOM 854 C CA . ALA A 1 109 ? -17.770 -4.288 36.874 1.00 88.00 109 ALA A CA 1
ATOM 855 C C . ALA A 1 109 ? -18.612 -3.982 38.131 1.00 88.00 109 ALA A C 1
ATOM 857 O O . ALA A 1 109 ? -18.364 -4.574 39.179 1.00 88.00 109 ALA A O 1
ATOM 858 N N . GLN A 1 110 ? -19.580 -3.063 38.045 1.00 86.44 110 GLN A N 1
ATOM 859 C CA . GLN A 1 110 ? -20.442 -2.642 39.159 1.00 86.44 110 GLN A CA 1
ATOM 860 C C . GLN A 1 110 ? -21.894 -3.140 39.034 1.00 86.44 110 GLN A C 1
ATOM 862 O O . GLN A 1 110 ? -22.691 -2.929 39.947 1.00 86.44 110 GLN A O 1
ATOM 867 N N . VAL A 1 111 ? -22.250 -3.782 37.918 1.00 87.56 111 VAL A N 1
ATOM 868 C CA . VAL A 1 111 ? -23.622 -4.209 37.604 1.00 87.56 111 VAL A CA 1
ATOM 869 C C . VAL A 1 111 ? -23.927 -5.581 38.222 1.00 87.56 111 VAL A C 1
ATOM 871 O O . VAL A 1 111 ? -23.082 -6.476 38.231 1.00 87.56 111 VAL A O 1
ATOM 874 N N . GLN A 1 112 ? -25.146 -5.755 38.749 1.00 82.12 112 GLN A N 1
ATOM 875 C CA . GLN A 1 112 ? -25.622 -7.031 39.303 1.00 82.12 112 GLN A CA 1
ATOM 876 C C . GLN A 1 112 ? -25.857 -8.075 38.198 1.00 82.12 112 GLN A C 1
ATOM 878 O O . GLN A 1 112 ? -26.180 -7.731 37.063 1.00 82.12 112 GLN A O 1
ATOM 883 N N . GLU A 1 113 ? -25.755 -9.364 38.536 1.00 78.12 113 GLU A N 1
ATOM 884 C CA . GLU A 1 113 ? -25.789 -10.486 37.578 1.00 78.12 113 GLU A CA 1
ATOM 885 C C . GLU A 1 113 ? -27.026 -10.482 36.650 1.00 78.12 113 GLU A C 1
ATOM 887 O O . GLU A 1 113 ? -26.929 -10.864 35.487 1.00 78.12 113 GLU A O 1
ATOM 892 N N . THR A 1 114 ? -28.174 -9.981 37.121 1.00 74.69 114 THR A N 1
ATOM 893 C CA . THR A 1 114 ? -29.427 -9.867 36.350 1.00 74.69 114 THR A CA 1
ATOM 894 C C . THR A 1 114 ? -29.410 -8.801 35.251 1.00 74.69 114 THR A C 1
ATOM 896 O O . THR A 1 114 ? -30.096 -8.965 34.249 1.00 74.69 114 THR A O 1
ATOM 899 N N . GLU A 1 115 ? -28.624 -7.734 35.397 1.00 80.88 115 GLU A N 1
ATOM 900 C CA . GLU A 1 115 ? -28.491 -6.642 34.409 1.00 80.88 115 GLU A CA 1
ATOM 901 C C . GLU A 1 115 ? -27.207 -6.780 33.566 1.00 80.88 115 GLU A C 1
ATOM 903 O O . GLU A 1 115 ? -26.982 -6.062 32.587 1.00 80.88 115 GLU A O 1
ATOM 908 N N . ARG A 1 116 ? -26.357 -7.747 33.927 1.00 85.44 116 ARG A N 1
ATOM 909 C CA . ARG A 1 116 ? -25.053 -7.992 33.309 1.00 85.44 116 ARG A CA 1
ATOM 910 C C . ARG A 1 116 ? -25.157 -8.343 31.828 1.00 85.44 116 ARG A C 1
ATOM 912 O O . ARG A 1 116 ? -24.307 -7.919 31.053 1.00 85.44 116 ARG A O 1
ATOM 919 N N . SER A 1 117 ? -26.206 -9.068 31.429 1.00 85.12 117 SER A N 1
ATOM 920 C CA . SER A 1 117 ? -26.424 -9.464 30.031 1.00 85.12 117 SER A CA 1
ATOM 921 C C . SER A 1 117 ? -26.578 -8.252 29.106 1.00 85.12 117 SER A C 1
ATOM 923 O O . SER A 1 117 ? -25.909 -8.178 28.078 1.00 85.12 117 SER A O 1
ATOM 925 N N . GLU A 1 118 ? -27.406 -7.273 29.484 1.00 85.62 118 GLU A N 1
ATOM 926 C CA . GLU A 1 118 ? -27.640 -6.069 28.673 1.00 85.62 118 GLU A CA 1
ATOM 927 C C . GLU A 1 118 ? -26.399 -5.169 28.625 1.00 85.62 118 GLU A C 1
ATOM 929 O O . GLU A 1 118 ? -26.029 -4.647 27.571 1.00 85.62 118 GLU A O 1
ATOM 934 N N . ALA A 1 119 ? -25.714 -5.005 29.759 1.00 84.94 119 ALA A N 1
ATOM 935 C CA . ALA A 1 119 ? -24.484 -4.222 29.827 1.00 84.94 119 ALA A CA 1
ATOM 936 C C . ALA A 1 119 ? -23.346 -4.859 29.002 1.00 84.94 119 ALA A C 1
ATOM 938 O O . ALA A 1 119 ? -22.556 -4.147 28.374 1.00 84.94 119 ALA A O 1
ATOM 939 N N . GLN A 1 120 ? -23.285 -6.192 28.946 1.00 89.38 120 GLN A N 1
ATOM 940 C CA . GLN A 1 120 ? -22.304 -6.923 28.147 1.00 89.38 120 GLN A CA 1
ATOM 941 C C . GLN A 1 120 ? -22.594 -6.823 26.648 1.00 89.38 120 GLN A C 1
ATOM 943 O O . GLN A 1 120 ? -21.668 -6.608 25.866 1.00 89.38 120 GLN A O 1
ATOM 948 N N . GLU A 1 121 ? -23.863 -6.880 26.243 1.00 89.50 121 GLU A N 1
ATOM 949 C CA . GLU A 1 121 ? -24.265 -6.640 24.854 1.00 89.50 121 GLU A CA 1
ATOM 950 C C . GLU A 1 121 ? -23.863 -5.231 24.386 1.00 89.50 121 GLU A C 1
ATOM 952 O O . GLU A 1 121 ? -23.297 -5.062 23.304 1.00 89.50 121 GLU A O 1
ATOM 957 N N . GLN A 1 122 ? -24.065 -4.209 25.226 1.00 88.06 122 GLN A N 1
ATOM 958 C CA . GLN A 1 122 ? -23.654 -2.836 24.912 1.00 88.06 122 GLN A CA 1
ATOM 959 C C . GLN A 1 122 ? -22.133 -2.681 24.779 1.00 88.06 122 GLN A C 1
ATOM 961 O O . GLN A 1 122 ? -21.664 -1.909 23.935 1.00 88.06 122 GLN A O 1
ATOM 966 N N . LEU A 1 123 ? -21.361 -3.394 25.604 1.00 89.75 123 LEU A N 1
ATOM 967 C CA . LEU A 1 123 ? -19.903 -3.403 25.528 1.00 89.75 123 LEU A CA 1
ATOM 968 C C . LEU A 1 123 ? -19.415 -4.054 24.229 1.00 89.75 123 LEU A C 1
ATOM 970 O O . LEU A 1 123 ? -18.575 -3.475 23.536 1.00 89.75 123 LEU A O 1
ATOM 974 N N . GLU A 1 124 ? -19.949 -5.224 23.882 1.00 91.44 124 GLU A N 1
ATOM 975 C CA . GLU A 1 124 ? -19.572 -5.931 22.656 1.00 91.44 124 GLU A CA 1
ATOM 976 C C . GLU A 1 124 ? -19.966 -5.133 21.407 1.00 91.44 124 GLU A C 1
ATOM 978 O O . GLU A 1 124 ? -19.134 -4.938 20.521 1.00 91.44 124 GLU A O 1
ATOM 983 N N . ALA A 1 125 ? -21.154 -4.521 21.384 1.00 88.19 125 ALA A N 1
ATOM 984 C CA . ALA A 1 125 ? -21.550 -3.616 20.304 1.00 88.19 125 ALA A CA 1
ATOM 985 C C . ALA A 1 125 ? -20.573 -2.432 20.136 1.00 88.19 125 ALA A C 1
ATOM 987 O O . ALA A 1 125 ? -20.206 -2.067 19.017 1.00 88.19 125 ALA A O 1
ATOM 988 N N . ALA A 1 126 ? -20.099 -1.841 21.241 1.00 86.88 126 ALA A N 1
ATOM 989 C CA . ALA A 1 126 ? -19.132 -0.744 21.194 1.00 86.88 126 ALA A CA 1
ATOM 990 C C . ALA A 1 126 ? -17.743 -1.189 20.689 1.00 86.88 126 ALA A C 1
ATOM 992 O O . ALA A 1 126 ? -17.084 -0.442 19.954 1.00 86.88 126 ALA A O 1
ATOM 993 N N . LYS A 1 127 ? -17.290 -2.395 21.056 1.00 90.56 127 LYS A N 1
ATOM 994 C CA . LYS A 1 127 ? -16.039 -2.988 20.551 1.00 90.56 127 LYS A CA 1
ATOM 995 C C . LYS A 1 127 ? -16.126 -3.313 19.062 1.00 90.56 127 LYS A C 1
ATOM 997 O O . LYS A 1 127 ? -15.179 -3.030 18.320 1.00 90.56 127 LYS A O 1
ATOM 1002 N N . ASP A 1 128 ? -17.257 -3.846 18.617 1.00 89.12 128 ASP A N 1
ATOM 1003 C CA . ASP A 1 128 ? -17.530 -4.113 17.207 1.00 89.12 128 ASP A CA 1
ATOM 1004 C C . ASP A 1 128 ? -17.484 -2.827 16.379 1.00 89.12 128 ASP A C 1
ATOM 1006 O O . ASP A 1 128 ? -16.823 -2.775 15.336 1.00 89.12 128 ASP A O 1
ATOM 1010 N N . ASP A 1 129 ? -18.097 -1.751 16.872 1.00 85.44 129 ASP A N 1
ATOM 1011 C CA . ASP A 1 129 ? -18.045 -0.439 16.227 1.00 85.44 129 ASP A CA 1
ATOM 1012 C C . ASP A 1 129 ? -16.612 0.105 16.120 1.00 85.44 129 ASP A C 1
ATOM 1014 O O . ASP A 1 129 ? -16.209 0.608 15.062 1.00 85.44 129 ASP A O 1
ATOM 1018 N N . LEU A 1 130 ? -15.798 -0.034 17.175 1.00 86.69 130 LEU A N 1
ATOM 1019 C CA . LEU A 1 130 ? -14.387 0.362 17.134 1.00 86.69 130 LEU A CA 1
ATOM 1020 C C . LEU A 1 130 ? -13.590 -0.482 16.129 1.00 86.69 130 LEU A C 1
ATOM 1022 O O . LEU A 1 130 ? -12.761 0.055 15.386 1.00 86.69 130 LEU A O 1
ATOM 1026 N N . THR A 1 131 ? -13.849 -1.786 16.072 1.00 86.69 131 THR A N 1
ATOM 1027 C CA . THR A 1 131 ? -13.212 -2.698 15.116 1.00 86.69 131 THR A CA 1
ATOM 1028 C C . THR A 1 131 ? -13.563 -2.308 13.684 1.00 86.69 131 THR A C 1
ATOM 1030 O O . THR A 1 131 ? -12.669 -2.116 12.857 1.00 86.69 131 THR A O 1
ATOM 1033 N N . ARG A 1 132 ? -14.845 -2.062 13.395 1.00 82.12 132 ARG A N 1
ATOM 1034 C CA . ARG A 1 132 ? -15.313 -1.576 12.086 1.00 82.12 132 ARG A CA 1
ATOM 1035 C C . ARG A 1 132 ? -14.659 -0.249 11.709 1.00 82.12 132 ARG A C 1
ATOM 1037 O O . ARG A 1 132 ? -14.218 -0.079 10.571 1.00 82.12 132 ARG A O 1
ATOM 1044 N N . TYR A 1 133 ? -14.536 0.676 12.659 1.00 83.38 133 TYR A N 1
ATOM 1045 C CA . TYR A 1 133 ? -13.861 1.955 12.449 1.00 83.38 133 TYR A CA 1
ATOM 1046 C C . TYR A 1 133 ? -12.370 1.799 12.111 1.00 83.38 133 TYR A C 1
ATOM 1048 O O . TYR A 1 133 ? -11.860 2.458 11.194 1.00 83.38 133 TYR A O 1
ATOM 1056 N N . ARG A 1 134 ? -11.661 0.914 12.822 1.00 85.94 134 ARG A N 1
ATOM 1057 C CA . ARG A 1 134 ? -10.247 0.602 12.560 1.00 85.94 134 ARG A CA 1
ATOM 1058 C C . ARG A 1 134 ? -10.075 -0.031 11.182 1.00 85.94 134 ARG A C 1
ATOM 1060 O O . ARG A 1 134 ? -9.237 0.438 10.415 1.00 85.94 134 ARG A O 1
ATOM 1067 N N . THR A 1 135 ? -10.917 -0.997 10.826 1.00 84.38 135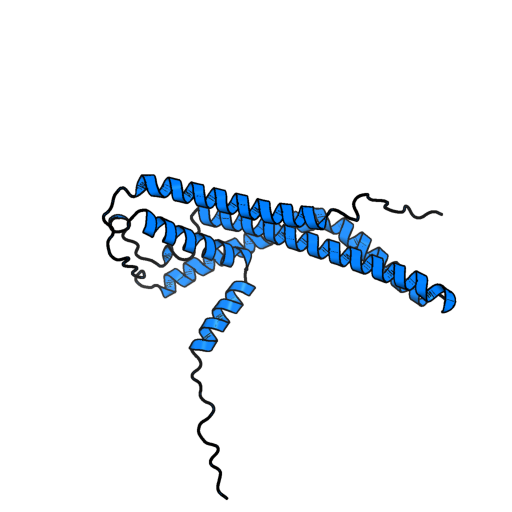 THR A N 1
ATOM 1068 C CA . THR A 1 135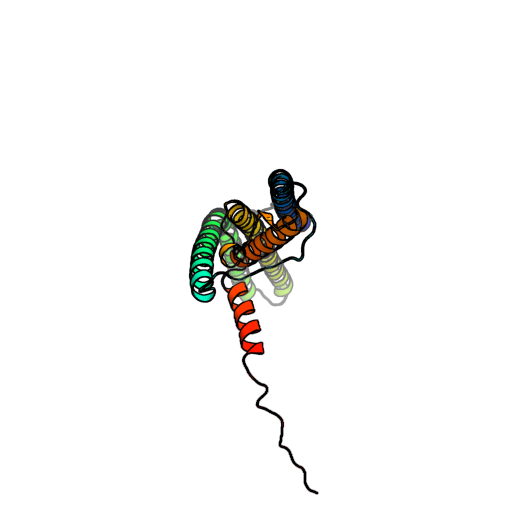 ? -10.914 -1.636 9.501 1.00 84.38 135 THR A CA 1
ATOM 1069 C C . THR A 1 135 ? -11.156 -0.623 8.387 1.00 84.38 135 THR A C 1
ATOM 1071 O O . THR A 1 135 ? -10.381 -0.552 7.436 1.00 84.38 135 THR A O 1
ATOM 1074 N N . ALA A 1 136 ? -12.166 0.238 8.527 1.00 82.38 136 ALA A N 1
ATOM 1075 C CA . ALA A 1 136 ? -12.445 1.296 7.559 1.00 82.38 136 ALA A CA 1
ATOM 1076 C C . ALA A 1 136 ? -11.280 2.287 7.408 1.00 82.38 136 ALA A C 1
ATOM 1078 O O . ALA A 1 136 ? -11.015 2.797 6.321 1.00 82.38 136 ALA A O 1
ATOM 1079 N N . THR A 1 137 ? -10.580 2.581 8.504 1.00 84.19 137 THR A N 1
ATOM 1080 C CA . THR A 1 137 ? -9.388 3.434 8.478 1.00 84.19 137 THR A CA 1
ATOM 1081 C C . THR A 1 137 ? -8.236 2.755 7.761 1.00 84.19 137 THR A C 1
ATOM 1083 O O . THR A 1 137 ? -7.638 3.375 6.890 1.00 84.19 137 THR A O 1
ATOM 1086 N N . ARG A 1 138 ? -8.000 1.472 8.038 1.00 84.38 138 ARG A N 1
ATOM 1087 C CA . ARG A 1 138 ? -6.973 0.676 7.367 1.00 84.38 138 ARG A CA 1
ATOM 1088 C C . ARG A 1 138 ? -7.200 0.597 5.857 1.00 84.38 138 ARG A C 1
ATOM 1090 O O . ARG A 1 138 ? -6.256 0.799 5.105 1.00 84.38 138 ARG A O 1
ATOM 1097 N N . ILE A 1 139 ? -8.438 0.364 5.413 1.00 84.00 139 ILE A N 1
ATOM 1098 C CA . ILE A 1 139 ? -8.778 0.319 3.978 1.00 84.00 139 ILE A CA 1
ATOM 1099 C C . ILE A 1 139 ? -8.428 1.644 3.293 1.00 84.00 139 ILE A C 1
ATOM 1101 O O . ILE A 1 139 ? -7.870 1.647 2.201 1.00 84.00 139 ILE A O 1
ATOM 1105 N N . LEU A 1 140 ? -8.716 2.773 3.940 1.00 83.19 140 LEU A N 1
ATOM 1106 C CA . LEU A 1 140 ? -8.404 4.084 3.376 1.00 83.19 140 LEU A CA 1
ATOM 1107 C C . LEU A 1 140 ? -6.912 4.400 3.396 1.00 83.19 140 LEU A C 1
ATOM 1109 O O . LEU A 1 140 ? -6.429 4.996 2.439 1.00 83.19 140 LEU A O 1
ATOM 1113 N N . THR A 1 141 ? -6.183 3.970 4.429 1.00 85.81 141 THR A N 1
ATOM 1114 C CA . THR A 1 141 ? -4.717 4.032 4.431 1.00 85.81 141 THR A CA 1
ATOM 1115 C C . THR A 1 141 ? -4.149 3.294 3.227 1.00 85.81 141 THR A C 1
ATOM 1117 O O . THR A 1 141 ? -3.361 3.879 2.497 1.00 85.81 141 THR A O 1
ATOM 1120 N N . ILE A 1 142 ? -4.607 2.061 2.981 1.00 85.25 142 ILE A N 1
ATOM 1121 C CA . ILE A 1 142 ? -4.158 1.233 1.853 1.00 85.25 142 ILE A CA 1
ATOM 1122 C C . ILE A 1 142 ? -4.507 1.882 0.507 1.00 85.25 142 ILE A C 1
ATOM 1124 O O . ILE A 1 142 ? -3.676 1.928 -0.397 1.00 85.25 142 ILE A O 1
ATOM 1128 N N . ALA A 1 143 ? -5.728 2.399 0.353 1.00 85.31 143 ALA A N 1
ATOM 1129 C CA . ALA A 1 143 ? -6.140 3.063 -0.882 1.00 85.31 143 ALA A CA 1
ATOM 1130 C C . ALA A 1 143 ? -5.282 4.307 -1.170 1.00 85.31 143 ALA A C 1
ATOM 1132 O O . ALA A 1 143 ? -4.820 4.503 -2.292 1.00 85.31 143 ALA A O 1
ATOM 1133 N N . PHE A 1 144 ? -5.030 5.128 -0.148 1.00 87.44 144 PHE A N 1
ATOM 1134 C CA . PHE A 1 144 ? -4.259 6.358 -0.291 1.00 87.44 144 PHE A CA 1
ATOM 1135 C C . PHE A 1 144 ? -2.767 6.081 -0.535 1.00 87.44 144 PHE A C 1
ATOM 1137 O O . PHE A 1 144 ? -2.185 6.678 -1.439 1.00 87.44 144 PHE A O 1
ATOM 1144 N N . SER A 1 145 ? -2.168 5.109 0.164 1.00 88.25 145 SER A N 1
ATOM 1145 C CA . SER A 1 145 ? -0.786 4.683 -0.095 1.00 88.25 145 SER A CA 1
ATOM 1146 C C . SER A 1 145 ? -0.610 4.098 -1.495 1.00 88.25 145 SER A C 1
ATOM 1148 O O . SER A 1 145 ? 0.393 4.380 -2.138 1.00 88.25 145 SER A O 1
ATOM 1150 N N . THR A 1 146 ? -1.598 3.350 -1.997 1.00 87.62 146 THR A N 1
ATOM 1151 C CA . THR A 1 146 ? -1.567 2.789 -3.358 1.00 87.62 146 THR A CA 1
ATOM 1152 C C . THR A 1 146 ? -1.566 3.899 -4.409 1.00 87.62 146 THR A C 1
ATOM 1154 O O . THR A 1 146 ? -0.793 3.840 -5.365 1.00 87.62 146 THR A O 1
ATOM 1157 N N . ILE A 1 147 ? -2.390 4.938 -4.226 1.00 88.94 147 ILE A N 1
ATOM 1158 C CA . ILE A 1 147 ? -2.411 6.105 -5.121 1.00 88.94 147 ILE A CA 1
ATOM 1159 C C . ILE A 1 147 ? -1.057 6.816 -5.089 1.00 88.94 147 ILE A C 1
ATOM 1161 O O . ILE A 1 147 ? -0.476 7.049 -6.145 1.00 88.94 147 ILE A O 1
ATOM 1165 N N . LEU A 1 148 ? -0.530 7.118 -3.897 1.00 90.50 148 LEU A N 1
ATOM 1166 C CA . LEU A 1 148 ? 0.763 7.791 -3.761 1.00 90.50 148 LEU A CA 1
ATOM 1167 C C . LEU A 1 148 ? 1.906 6.965 -4.357 1.00 90.50 148 LEU A C 1
ATOM 1169 O O . LEU A 1 148 ? 2.688 7.501 -5.132 1.00 90.50 148 LEU A O 1
ATOM 1173 N N . GLY A 1 149 ? 1.955 5.660 -4.083 1.00 91.06 149 GLY A N 1
ATOM 1174 C CA . GLY A 1 149 ? 2.940 4.759 -4.678 1.00 91.06 149 GLY A CA 1
ATOM 1175 C C . GLY A 1 149 ? 2.834 4.708 -6.203 1.00 91.06 149 GLY A C 1
ATOM 1176 O O . GLY A 1 149 ? 3.853 4.685 -6.888 1.00 91.06 149 GLY A O 1
ATOM 1177 N N . THR A 1 150 ? 1.613 4.755 -6.752 1.00 90.88 150 THR A N 1
ATOM 1178 C CA . THR A 1 150 ? 1.404 4.798 -8.210 1.00 90.88 150 THR A CA 1
ATOM 1179 C C . THR A 1 150 ? 1.933 6.106 -8.790 1.00 90.88 150 THR A C 1
ATOM 1181 O O . THR A 1 150 ? 2.660 6.087 -9.778 1.00 90.88 150 THR A O 1
ATOM 1184 N N . LEU A 1 151 ? 1.623 7.243 -8.160 1.00 91.12 151 LEU A N 1
ATOM 1185 C CA . LEU A 1 151 ? 2.132 8.552 -8.580 1.00 91.12 151 LEU A CA 1
ATOM 1186 C C . LEU A 1 151 ? 3.661 8.615 -8.510 1.00 91.12 151 LEU A C 1
ATOM 1188 O O . LEU A 1 151 ? 4.286 9.120 -9.434 1.00 91.12 151 LEU A O 1
ATOM 1192 N N . THR A 1 152 ? 4.265 8.053 -7.464 1.00 91.69 152 THR A N 1
ATOM 1193 C CA . THR A 1 152 ? 5.720 7.913 -7.325 1.00 91.69 152 THR A CA 1
ATOM 1194 C C . THR A 1 152 ? 6.326 7.099 -8.468 1.00 91.69 152 THR A C 1
ATOM 1196 O O . THR A 1 152 ? 7.303 7.539 -9.072 1.00 91.69 152 THR A O 1
ATOM 1199 N N . ALA A 1 153 ? 5.730 5.951 -8.804 1.00 91.56 153 ALA A N 1
ATOM 1200 C CA . ALA A 1 153 ? 6.191 5.125 -9.917 1.00 91.56 153 ALA A CA 1
ATOM 1201 C C . ALA A 1 153 ? 6.106 5.875 -11.257 1.00 91.56 153 ALA A C 1
ATOM 1203 O O . ALA A 1 153 ? 7.018 5.822 -12.084 1.00 91.56 153 ALA A O 1
ATOM 1204 N N . LEU A 1 154 ? 5.027 6.630 -11.469 1.00 89.88 154 LEU A N 1
ATOM 1205 C CA . LEU A 1 154 ? 4.843 7.448 -12.669 1.00 89.88 154 LEU A CA 1
ATOM 1206 C C . LEU A 1 154 ? 5.771 8.667 -12.713 1.00 89.88 154 LEU A C 1
ATOM 1208 O O . LEU A 1 154 ? 6.172 9.072 -13.797 1.00 89.88 154 LEU A O 1
ATOM 1212 N N . ALA A 1 155 ? 6.169 9.204 -11.558 1.00 91.06 155 ALA A N 1
ATOM 1213 C CA . ALA A 1 155 ? 7.159 10.274 -11.448 1.00 91.06 155 ALA A CA 1
ATOM 1214 C C . ALA A 1 155 ? 8.596 9.818 -11.775 1.00 91.06 155 ALA A C 1
ATOM 1216 O O . ALA A 1 155 ? 9.512 10.635 -11.750 1.00 91.06 155 ALA A O 1
ATOM 1217 N N . GLY A 1 156 ? 8.798 8.532 -12.087 1.00 89.19 156 GLY A N 1
ATOM 1218 C CA . GLY A 1 156 ? 10.078 7.984 -12.538 1.00 89.19 156 GLY A CA 1
ATOM 1219 C C . GLY A 1 156 ? 10.878 7.263 -11.457 1.00 89.19 156 GLY A C 1
ATOM 1220 O O . GLY A 1 156 ? 11.938 6.723 -11.755 1.00 89.19 156 GLY A O 1
ATOM 1221 N N . VAL A 1 157 ? 10.376 7.186 -10.222 1.00 92.44 157 VAL A N 1
ATOM 1222 C CA . VAL A 1 157 ? 10.988 6.335 -9.196 1.00 92.44 157 VAL A CA 1
ATOM 1223 C C . VAL A 1 157 ? 10.621 4.890 -9.519 1.00 92.44 157 VAL A C 1
ATOM 1225 O O . VAL A 1 157 ? 9.456 4.521 -9.434 1.00 92.44 157 VAL A O 1
ATOM 1228 N N . ARG A 1 158 ? 11.593 4.079 -9.932 1.00 92.44 158 ARG A N 1
ATOM 1229 C CA . ARG A 1 158 ? 11.378 2.721 -10.449 1.00 92.44 158 ARG A CA 1
ATOM 1230 C C . ARG A 1 158 ? 12.254 1.712 -9.724 1.00 92.44 158 ARG A C 1
ATOM 1232 O O . ARG A 1 158 ? 13.378 2.035 -9.362 1.00 92.44 158 ARG A O 1
ATOM 1239 N N . ALA A 1 159 ? 11.736 0.508 -9.504 1.00 92.25 159 ALA A N 1
ATOM 1240 C CA . ALA A 1 159 ? 12.433 -0.540 -8.765 1.00 92.25 159 ALA A CA 1
ATOM 1241 C C . ALA A 1 159 ? 13.292 -1.428 -9.668 1.00 92.25 159 ALA A C 1
ATOM 1243 O O . ALA A 1 159 ? 14.376 -1.842 -9.268 1.00 92.25 159 ALA A O 1
ATOM 1244 N N . LEU A 1 160 ? 12.809 -1.724 -10.873 1.00 90.81 160 LEU A N 1
ATOM 1245 C CA . LEU A 1 160 ? 13.441 -2.664 -11.791 1.00 90.81 160 LEU A CA 1
ATOM 1246 C C . LEU A 1 160 ? 14.249 -1.955 -12.881 1.00 90.81 160 LEU A C 1
ATOM 1248 O O . LEU A 1 160 ? 15.364 -2.379 -13.165 1.00 90.81 160 LEU A O 1
ATOM 1252 N N . THR A 1 161 ? 13.722 -0.869 -13.464 1.00 91.00 161 THR A N 1
ATOM 1253 C CA . THR A 1 161 ? 14.390 -0.152 -14.570 1.00 91.00 161 THR A CA 1
ATOM 1254 C C . THR A 1 161 ? 15.842 0.249 -14.258 1.00 91.00 161 THR A C 1
ATOM 1256 O O . THR A 1 161 ? 16.686 0.007 -15.114 1.00 91.00 161 THR A O 1
ATOM 1259 N N . PRO A 1 162 ? 16.200 0.771 -13.063 1.00 91.50 162 PRO A N 1
ATOM 1260 C CA . PRO A 1 162 ? 17.590 1.145 -12.763 1.00 91.50 162 PRO A CA 1
ATOM 1261 C C . PRO A 1 162 ? 18.578 -0.029 -12.738 1.00 91.50 162 PRO A C 1
ATOM 1263 O O . PRO A 1 162 ? 19.785 0.178 -12.806 1.00 91.50 162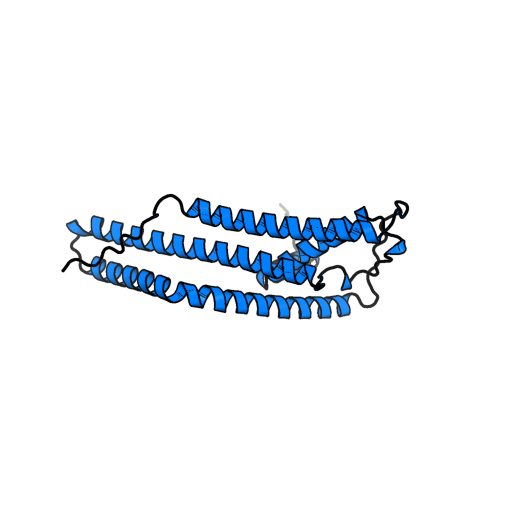 PRO A O 1
ATOM 1266 N N . LEU A 1 163 ? 18.079 -1.262 -12.612 1.00 91.69 163 LEU A N 1
ATOM 1267 C CA . LEU A 1 163 ? 18.904 -2.469 -12.538 1.00 91.69 163 LEU A CA 1
ATOM 1268 C C . LEU A 1 163 ? 19.147 -3.097 -13.910 1.00 91.69 163 LEU A C 1
ATOM 1270 O O . LEU A 1 163 ? 19.999 -3.977 -14.037 1.00 91.69 163 LEU A O 1
ATOM 1274 N N . LEU A 1 164 ? 18.392 -2.673 -14.921 1.00 91.00 164 LEU A N 1
ATOM 1275 C CA . LEU A 1 164 ? 18.403 -3.255 -16.252 1.00 91.00 164 LEU A CA 1
ATOM 1276 C C . LEU A 1 164 ? 19.113 -2.322 -17.234 1.00 91.00 164 LEU A C 1
ATOM 1278 O O . LEU A 1 164 ? 18.792 -1.141 -17.335 1.00 91.00 164 LEU A O 1
ATOM 1282 N N . ASP A 1 165 ? 20.040 -2.879 -18.005 1.00 87.31 165 ASP A N 1
ATOM 1283 C CA . ASP A 1 165 ? 20.633 -2.231 -19.170 1.00 87.31 165 ASP A CA 1
ATOM 1284 C C . ASP A 1 165 ? 19.689 -2.416 -20.367 1.00 87.31 165 ASP A C 1
ATOM 1286 O O . ASP A 1 165 ? 19.785 -3.366 -21.151 1.00 87.31 165 ASP A O 1
ATOM 1290 N N . VAL A 1 166 ? 18.668 -1.560 -20.422 1.00 80.50 166 VAL A N 1
ATOM 1291 C CA . VAL A 1 166 ? 17.609 -1.637 -21.428 1.00 80.50 166 VAL A CA 1
ATOM 1292 C C . VAL A 1 166 ? 18.035 -0.907 -22.698 1.00 80.50 166 VAL A C 1
ATOM 1294 O O . VAL A 1 166 ? 18.057 0.321 -22.754 1.00 80.50 166 VAL A O 1
ATOM 1297 N N . GLN A 1 167 ? 18.289 -1.662 -23.765 1.00 80.00 167 GLN A N 1
ATOM 1298 C CA . GLN A 1 167 ? 18.460 -1.103 -25.106 1.00 80.00 167 GLN A CA 1
ATOM 1299 C C . GLN A 1 167 ? 17.085 -0.791 -25.710 1.00 80.00 167 GLN A C 1
ATOM 1301 O O . GLN A 1 167 ? 16.472 -1.633 -26.364 1.00 80.00 167 GLN A O 1
ATOM 1306 N N . TYR A 1 168 ? 16.584 0.422 -25.468 1.00 71.81 168 TYR A N 1
ATOM 1307 C CA . TYR A 1 168 ? 15.238 0.859 -25.874 1.00 71.81 168 TYR A CA 1
ATOM 1308 C C . TYR A 1 168 ? 14.952 0.686 -27.371 1.00 71.81 168 TYR A C 1
ATOM 1310 O O . TYR A 1 168 ? 13.823 0.395 -27.748 1.00 71.81 168 TYR A O 1
ATOM 1318 N N . GLU A 1 169 ? 15.976 0.809 -28.216 1.00 69.81 169 GLU A N 1
ATOM 1319 C CA . GLU A 1 169 ? 15.871 0.658 -29.674 1.00 69.81 169 GLU A CA 1
ATOM 1320 C C . GLU A 1 169 ? 15.636 -0.797 -30.119 1.00 69.81 169 GLU A C 1
ATOM 1322 O O . GLU A 1 169 ? 15.164 -1.040 -31.228 1.00 69.81 169 GLU A O 1
ATOM 1327 N N . ALA A 1 170 ? 15.949 -1.771 -29.258 1.00 74.25 170 ALA A N 1
ATOM 1328 C CA . ALA A 1 170 ? 15.806 -3.199 -29.537 1.00 74.25 170 ALA A CA 1
ATOM 1329 C C . ALA A 1 170 ? 14.485 -3.790 -29.015 1.00 74.25 170 ALA A C 1
ATOM 1331 O O . ALA A 1 170 ? 14.183 -4.955 -29.285 1.00 74.25 170 ALA A O 1
ATOM 1332 N N . LEU A 1 171 ? 13.702 -3.015 -28.258 1.00 76.81 171 LEU A N 1
ATOM 1333 C CA . LEU A 1 171 ? 12.443 -3.468 -27.679 1.00 76.81 171 LEU A CA 1
ATOM 1334 C C . LEU A 1 171 ? 11.257 -3.085 -28.557 1.00 76.81 171 LEU A C 1
ATOM 1336 O O . LEU A 1 171 ? 11.077 -1.931 -28.936 1.00 76.81 171 LEU A O 1
ATOM 1340 N N . SER A 1 172 ? 10.376 -4.052 -28.793 1.00 81.75 172 SER A N 1
ATOM 1341 C CA . SER A 1 172 ? 9.038 -3.749 -29.306 1.00 81.75 172 SER A CA 1
ATOM 1342 C C . SER A 1 172 ? 8.219 -2.968 -28.267 1.00 81.75 172 SER A C 1
ATOM 1344 O O . SER A 1 172 ? 8.373 -3.180 -27.058 1.00 81.75 172 SER A O 1
ATOM 1346 N N . GLY A 1 173 ? 7.291 -2.119 -28.725 1.00 80.94 173 GLY A N 1
ATOM 1347 C CA . GLY A 1 173 ? 6.429 -1.316 -27.843 1.00 80.94 173 GLY A CA 1
ATOM 1348 C C . GLY A 1 173 ? 5.674 -2.145 -26.797 1.00 80.94 173 GLY A C 1
ATOM 1349 O O . GLY A 1 173 ? 5.614 -1.775 -25.625 1.00 80.94 173 GLY A O 1
ATOM 1350 N N . TRP A 1 174 ? 5.216 -3.350 -27.159 1.00 81.25 174 TRP A N 1
ATOM 1351 C CA . TRP A 1 174 ? 4.586 -4.276 -26.211 1.00 81.25 174 TRP A CA 1
ATOM 1352 C C . TRP A 1 174 ? 5.547 -4.797 -25.130 1.00 81.25 174 TRP A C 1
ATOM 1354 O O . TRP A 1 174 ? 5.177 -4.839 -23.957 1.00 81.25 174 TRP A O 1
ATOM 1364 N N . GLN A 1 175 ? 6.779 -5.184 -25.488 1.00 84.19 175 GLN A N 1
ATOM 1365 C CA . GLN A 1 175 ? 7.776 -5.647 -24.508 1.00 84.19 175 GLN A CA 1
ATOM 1366 C C . GLN A 1 175 ? 8.116 -4.539 -23.510 1.00 84.19 175 GLN A C 1
ATOM 1368 O O . GLN A 1 175 ? 8.162 -4.783 -22.304 1.00 84.19 175 GLN A O 1
ATOM 1373 N N . TRP A 1 176 ? 8.290 -3.317 -24.014 1.00 84.25 176 TRP A N 1
ATOM 1374 C CA . TRP A 1 176 ? 8.489 -2.131 -23.191 1.00 84.25 176 TRP A CA 1
ATOM 1375 C C . TRP A 1 176 ? 7.285 -1.853 -22.283 1.00 84.25 176 TRP A C 1
ATOM 1377 O O . TRP A 1 176 ? 7.449 -1.550 -21.099 1.00 84.25 176 TRP A O 1
ATOM 1387 N N . GLY A 1 177 ? 6.070 -2.014 -22.808 1.00 84.19 177 GLY A N 1
ATOM 1388 C CA . GLY A 1 177 ? 4.841 -1.852 -22.044 1.00 84.19 177 GLY A CA 1
ATOM 1389 C C . GLY A 1 177 ? 4.720 -2.859 -20.897 1.00 84.19 177 GLY A C 1
ATOM 1390 O O . GLY A 1 177 ? 4.443 -2.475 -19.761 1.00 84.19 177 GLY A O 1
ATOM 1391 N N . VAL A 1 178 ? 4.998 -4.139 -21.156 1.00 85.81 178 VAL A N 1
ATOM 1392 C CA . VAL A 1 178 ? 4.990 -5.185 -20.119 1.00 85.81 178 VAL A CA 1
ATOM 1393 C C . VAL A 1 178 ? 6.074 -4.931 -19.074 1.00 85.81 178 VAL A C 1
ATOM 1395 O O . VAL A 1 178 ? 5.785 -5.017 -17.881 1.00 85.81 178 VAL A O 1
ATOM 1398 N N . LEU A 1 179 ? 7.293 -4.576 -19.493 1.00 87.62 179 LEU A N 1
ATOM 1399 C CA . LEU A 1 179 ? 8.388 -4.273 -18.570 1.00 87.62 179 LEU A CA 1
ATOM 1400 C C . LEU A 1 179 ? 8.024 -3.107 -17.643 1.00 87.62 179 LEU A C 1
ATOM 1402 O O . LEU A 1 179 ? 8.146 -3.225 -16.425 1.00 87.62 179 LEU A O 1
ATOM 1406 N N . ASN A 1 180 ? 7.495 -2.018 -18.207 1.00 88.25 180 ASN A N 1
ATOM 1407 C CA . ASN A 1 180 ? 7.008 -0.882 -17.429 1.00 88.25 180 ASN A CA 1
ATOM 1408 C C . ASN A 1 180 ? 5.889 -1.257 -16.476 1.00 88.25 180 ASN A C 1
ATOM 1410 O O . ASN A 1 180 ? 5.885 -0.807 -15.335 1.00 88.25 180 ASN A O 1
ATOM 1414 N N . PHE A 1 181 ? 4.924 -2.048 -16.938 1.00 87.56 181 PHE A N 1
ATOM 1415 C CA . PHE A 1 181 ? 3.813 -2.477 -16.107 1.00 87.56 181 PHE A CA 1
ATOM 1416 C C . PHE A 1 181 ? 4.308 -3.264 -14.892 1.00 87.56 181 PHE A C 1
ATOM 1418 O O . PHE A 1 181 ? 3.940 -2.944 -13.761 1.00 87.56 181 PHE A O 1
ATOM 1425 N N . VAL A 1 182 ? 5.181 -4.251 -15.117 1.00 89.94 182 VAL A N 1
ATOM 1426 C CA . VAL A 1 182 ? 5.779 -5.064 -14.051 1.00 89.94 182 VAL A CA 1
ATOM 1427 C C . VAL A 1 182 ? 6.559 -4.184 -13.079 1.00 89.94 182 VAL A C 1
ATOM 1429 O O . VAL A 1 182 ? 6.378 -4.308 -11.870 1.00 89.94 182 VAL A O 1
ATOM 1432 N N . ASP A 1 183 ? 7.370 -3.259 -13.588 1.00 91.69 183 ASP A N 1
ATOM 1433 C CA . ASP A 1 183 ? 8.163 -2.355 -12.759 1.00 91.69 183 ASP A CA 1
ATOM 1434 C C . ASP A 1 183 ? 7.294 -1.396 -11.927 1.00 91.69 183 ASP A C 1
ATOM 1436 O O . ASP A 1 183 ? 7.531 -1.216 -10.731 1.00 91.69 183 ASP A O 1
ATOM 1440 N N . ILE A 1 184 ? 6.225 -0.835 -12.503 1.00 91.06 184 ILE A N 1
ATOM 1441 C CA . ILE A 1 184 ? 5.264 -0.014 -11.752 1.00 91.06 184 ILE A CA 1
ATOM 1442 C C . ILE A 1 184 ? 4.616 -0.845 -10.648 1.00 91.06 184 ILE A C 1
ATOM 1444 O O . ILE A 1 184 ? 4.590 -0.409 -9.499 1.00 91.06 184 ILE A O 1
ATOM 1448 N N . VAL A 1 185 ? 4.110 -2.040 -10.963 1.00 89.44 185 VAL A N 1
ATOM 1449 C CA . VAL A 1 185 ? 3.458 -2.908 -9.971 1.00 89.44 185 VAL A CA 1
ATOM 1450 C C . VAL A 1 185 ? 4.427 -3.272 -8.847 1.00 89.44 185 VAL A C 1
ATOM 1452 O O . VAL A 1 185 ? 4.052 -3.199 -7.674 1.00 89.44 185 VAL A O 1
ATOM 1455 N N . LEU A 1 186 ? 5.674 -3.604 -9.184 1.00 90.44 186 LEU A N 1
ATOM 1456 C CA . LEU A 1 186 ? 6.726 -3.908 -8.219 1.00 90.44 186 LEU A CA 1
ATOM 1457 C C . LEU A 1 186 ? 7.024 -2.697 -7.327 1.00 90.44 186 LEU A C 1
ATOM 1459 O O . LEU A 1 186 ? 7.027 -2.817 -6.104 1.00 90.44 186 LEU A O 1
ATOM 1463 N N . THR A 1 187 ? 7.192 -1.520 -7.930 1.00 92.06 187 THR A N 1
ATOM 1464 C CA . THR A 1 187 ? 7.458 -0.261 -7.225 1.00 92.06 187 THR A CA 1
ATOM 1465 C C . THR A 1 187 ? 6.322 0.086 -6.265 1.00 92.06 187 THR A C 1
ATOM 1467 O O . THR A 1 187 ? 6.561 0.329 -5.084 1.00 92.06 187 THR A O 1
ATOM 1470 N N . VAL A 1 188 ? 5.072 0.065 -6.739 1.00 91.50 188 VAL A N 1
ATOM 1471 C CA . VAL A 1 188 ? 3.887 0.361 -5.917 1.00 91.50 188 VAL A CA 1
ATOM 1472 C C . VAL A 1 188 ? 3.788 -0.615 -4.751 1.00 91.50 188 VAL A C 1
ATOM 1474 O O . VAL A 1 188 ? 3.499 -0.193 -3.630 1.00 91.50 188 VAL A O 1
ATOM 1477 N N . SER A 1 189 ? 4.049 -1.899 -5.002 1.00 88.62 189 SER A N 1
ATOM 1478 C CA . SER A 1 189 ? 4.014 -2.949 -3.982 1.00 88.62 189 SER A CA 1
ATOM 1479 C C . SER A 1 189 ? 5.093 -2.745 -2.926 1.00 88.62 189 SER A C 1
ATOM 1481 O O . SER A 1 189 ? 4.805 -2.875 -1.738 1.00 88.62 189 SER A O 1
ATOM 1483 N N . LEU A 1 190 ? 6.308 -2.372 -3.332 1.00 89.81 190 LEU A N 1
ATOM 1484 C CA . LEU A 1 190 ? 7.412 -2.118 -2.411 1.00 89.81 190 LEU A CA 1
ATOM 1485 C C . LEU A 1 190 ? 7.152 -0.873 -1.557 1.00 89.81 190 LEU A C 1
ATOM 1487 O O . LEU A 1 190 ? 7.258 -0.916 -0.334 1.00 89.81 190 LEU A O 1
ATOM 1491 N N . VAL A 1 191 ? 6.736 0.219 -2.199 1.00 90.19 191 VAL A N 1
ATOM 1492 C CA . VAL A 1 191 ? 6.447 1.498 -1.541 1.00 90.19 191 VAL A CA 1
ATOM 1493 C C . VAL A 1 191 ? 5.255 1.381 -0.589 1.00 90.19 191 VAL A C 1
ATOM 1495 O O . VAL A 1 191 ? 5.297 1.891 0.527 1.00 90.19 191 VAL A O 1
ATOM 1498 N N . THR A 1 192 ? 4.190 0.692 -1.007 1.00 87.00 192 THR A N 1
ATOM 1499 C CA . THR A 1 192 ? 2.966 0.541 -0.204 1.00 87.00 192 THR A CA 1
ATOM 1500 C C . THR A 1 192 ? 3.099 -0.541 0.865 1.00 87.00 192 THR A C 1
ATOM 1502 O O . THR A 1 192 ? 2.535 -0.408 1.950 1.00 87.00 192 THR A O 1
ATOM 1505 N N . GLY A 1 193 ? 3.812 -1.627 0.563 1.00 81.12 193 GLY A N 1
ATOM 1506 C CA . GLY A 1 193 ? 4.019 -2.748 1.475 1.00 81.12 193 GLY A CA 1
ATOM 1507 C C . GLY A 1 193 ? 5.089 -2.488 2.539 1.00 81.12 193 GLY A C 1
ATOM 1508 O O . GLY A 1 193 ? 5.102 -3.172 3.565 1.00 81.12 193 GLY A O 1
ATOM 1509 N N . GLY A 1 194 ? 5.953 -1.491 2.323 1.00 75.75 194 GLY A N 1
ATOM 1510 C CA . GLY A 1 194 ? 6.953 -1.032 3.282 1.00 75.75 194 GLY A CA 1
ATOM 1511 C C . GLY A 1 194 ? 7.893 -2.146 3.756 1.00 75.75 194 GLY A C 1
ATOM 1512 O O . GLY A 1 194 ? 8.235 -3.070 3.014 1.00 75.75 194 GLY A O 1
ATOM 1513 N N . ALA A 1 195 ? 8.288 -2.082 5.030 1.00 65.00 195 ALA A N 1
ATOM 1514 C CA . ALA A 1 195 ? 9.202 -3.047 5.643 1.00 65.00 195 ALA A CA 1
ATOM 1515 C C . ALA A 1 195 ? 8.661 -4.490 5.654 1.00 65.00 195 ALA A C 1
ATOM 1517 O O . ALA A 1 195 ? 9.446 -5.432 5.600 1.00 65.00 195 ALA A O 1
ATOM 1518 N N . SER A 1 196 ? 7.337 -4.687 5.684 1.00 66.69 196 SER A N 1
ATOM 1519 C CA . SER A 1 196 ? 6.738 -6.027 5.622 1.00 66.69 196 SER A CA 1
ATOM 1520 C C . SER A 1 196 ? 6.901 -6.676 4.246 1.00 66.69 196 SER A C 1
ATOM 1522 O O . SER A 1 196 ? 7.119 -7.882 4.171 1.00 66.69 196 SER A O 1
ATOM 1524 N N . ALA A 1 197 ? 6.839 -5.896 3.160 1.00 66.94 197 ALA A N 1
ATOM 1525 C CA . ALA A 1 197 ? 7.140 -6.408 1.823 1.00 66.94 197 ALA A CA 1
ATOM 1526 C C . ALA A 1 197 ? 8.618 -6.800 1.698 1.00 66.94 197 ALA A C 1
ATOM 1528 O O . ALA A 1 197 ? 8.918 -7.895 1.229 1.00 66.94 197 ALA A O 1
ATOM 1529 N N . LEU A 1 198 ? 9.528 -5.956 2.197 1.00 65.00 198 LEU A N 1
ATOM 1530 C CA . LEU A 1 198 ? 10.963 -6.255 2.226 1.00 65.00 198 LEU A CA 1
ATOM 1531 C C . LEU A 1 198 ? 11.283 -7.490 3.075 1.00 65.00 198 LEU A C 1
ATOM 1533 O O . LEU A 1 198 ? 12.041 -8.346 2.633 1.00 65.00 198 LEU A O 1
ATOM 1537 N N . HIS A 1 199 ? 10.681 -7.621 4.258 1.00 67.94 199 HIS A N 1
ATOM 1538 C CA . HIS A 1 199 ? 10.880 -8.779 5.130 1.00 67.94 199 HIS A CA 1
ATOM 1539 C C . HIS A 1 199 ? 10.461 -10.088 4.448 1.00 67.94 199 HIS A C 1
ATOM 1541 O O . HIS A 1 199 ? 11.221 -11.050 4.475 1.00 67.94 199 HIS A O 1
ATOM 1547 N N . ASN A 1 200 ? 9.313 -10.091 3.760 1.00 68.19 200 ASN A N 1
ATOM 1548 C CA . ASN A 1 200 ? 8.851 -11.245 2.986 1.00 68.19 200 ASN A CA 1
ATOM 1549 C C . ASN A 1 200 ? 9.755 -11.553 1.777 1.00 68.19 200 ASN A C 1
ATOM 1551 O O . ASN A 1 200 ? 9.923 -12.712 1.415 1.00 68.19 200 ASN A O 1
ATOM 1555 N N . MET A 1 201 ? 10.343 -10.537 1.134 1.00 64.31 201 MET A N 1
ATOM 1556 C CA . MET A 1 201 ? 11.299 -10.754 0.038 1.00 64.31 201 MET A CA 1
ATOM 1557 C C . MET A 1 201 ? 12.622 -11.330 0.550 1.00 64.31 201 MET A C 1
ATOM 1559 O O . MET A 1 201 ? 13.169 -12.245 -0.060 1.00 64.31 201 MET A O 1
ATOM 1563 N N . ILE A 1 202 ? 13.120 -10.827 1.682 1.00 69.38 202 ILE A N 1
ATOM 1564 C CA . ILE A 1 202 ? 14.350 -11.314 2.314 1.00 69.38 202 ILE A CA 1
ATOM 1565 C C . ILE A 1 202 ? 14.169 -12.756 2.794 1.00 69.38 202 ILE A C 1
ATOM 1567 O O . ILE A 1 202 ? 15.055 -13.572 2.555 1.00 69.38 202 ILE A O 1
ATOM 1571 N N . SER A 1 203 ? 13.029 -13.098 3.405 1.00 72.81 203 SER A N 1
ATOM 1572 C CA . SER A 1 203 ? 12.767 -14.474 3.841 1.00 72.81 203 SER A CA 1
ATOM 1573 C C . SER A 1 203 ? 12.694 -15.449 2.661 1.00 72.81 203 SER A C 1
ATOM 1575 O O . SER A 1 203 ? 13.299 -16.510 2.721 1.00 72.81 203 SER A O 1
ATOM 1577 N N . MET A 1 204 ? 12.076 -15.062 1.538 1.00 67.12 204 MET A N 1
ATOM 1578 C CA . MET A 1 204 ? 12.055 -15.887 0.318 1.00 67.12 204 MET A CA 1
ATOM 1579 C C . MET A 1 204 ? 13.443 -16.116 -0.302 1.00 67.12 204 MET A C 1
ATOM 1581 O O . MET A 1 204 ? 13.664 -17.139 -0.951 1.00 67.12 204 MET A O 1
ATOM 1585 N N . ILE A 1 205 ? 14.365 -15.160 -0.151 1.00 67.06 205 ILE A N 1
ATOM 1586 C CA . ILE A 1 205 ? 15.754 -15.303 -0.606 1.00 67.06 205 ILE A CA 1
ATOM 1587 C C . ILE A 1 205 ? 16.545 -16.180 0.374 1.00 67.06 205 ILE A C 1
ATOM 1589 O O . ILE A 1 205 ? 17.283 -17.055 -0.071 1.00 67.06 205 ILE A O 1
ATOM 1593 N N . GLY A 1 206 ? 16.357 -15.988 1.684 1.00 67.12 206 GLY A N 1
ATOM 1594 C CA . GLY A 1 206 ? 16.976 -16.800 2.737 1.00 67.12 206 GLY A CA 1
ATOM 1595 C C . GLY A 1 206 ? 16.625 -18.284 2.620 1.00 67.12 206 GLY A C 1
ATOM 1596 O O . GLY A 1 206 ? 17.530 -19.115 2.597 1.00 67.12 206 GLY A O 1
ATOM 1597 N N . ASP A 1 207 ? 15.346 -18.596 2.386 1.00 71.88 207 ASP A N 1
ATOM 1598 C CA . ASP A 1 207 ? 14.844 -19.967 2.192 1.00 71.88 207 ASP A CA 1
ATOM 1599 C C . ASP A 1 207 ? 15.469 -20.684 0.979 1.00 71.88 207 ASP A C 1
ATOM 1601 O O . ASP A 1 207 ? 15.422 -21.908 0.882 1.00 71.88 207 ASP A O 1
ATOM 1605 N N . ARG A 1 208 ? 16.037 -19.943 0.017 1.00 61.88 208 ARG A N 1
ATOM 1606 C CA . ARG A 1 208 ? 16.729 -20.514 -1.153 1.00 61.88 208 ARG A CA 1
ATOM 1607 C C . ARG A 1 208 ? 18.244 -20.594 -0.999 1.00 61.88 208 ARG A C 1
ATOM 1609 O O . ARG A 1 208 ? 18.890 -21.208 -1.846 1.00 61.88 208 ARG A O 1
ATOM 1616 N N . ILE A 1 209 ? 18.805 -19.950 0.022 1.00 62.38 209 ILE A N 1
ATOM 1617 C CA . ILE A 1 209 ? 20.247 -19.920 0.286 1.00 62.38 209 ILE A CA 1
ATOM 1618 C C . ILE A 1 209 ? 20.629 -20.928 1.378 1.00 62.38 209 ILE A C 1
ATOM 1620 O O . ILE A 1 209 ? 21.762 -21.400 1.355 1.00 62.38 209 ILE A O 1
ATOM 1624 N N . GLU A 1 210 ? 19.715 -21.322 2.272 1.00 60.97 210 GLU A N 1
ATOM 1625 C CA . GLU A 1 210 ? 19.941 -22.447 3.190 1.00 60.97 210 GLU A CA 1
ATOM 1626 C C . GLU A 1 210 ? 19.860 -23.793 2.442 1.00 60.97 210 GLU A C 1
ATOM 1628 O O . GLU A 1 210 ? 18.791 -24.171 1.952 1.00 60.97 210 GLU A O 1
ATOM 1633 N N . PRO A 1 211 ? 20.968 -24.552 2.327 1.00 52.91 211 PRO A N 1
ATOM 1634 C CA . PRO A 1 211 ? 20.909 -25.929 1.870 1.00 52.91 211 PRO A CA 1
ATOM 1635 C C . PRO A 1 211 ? 20.176 -26.762 2.924 1.00 52.91 211 PRO A C 1
ATOM 1637 O O . PRO A 1 211 ? 20.354 -26.574 4.125 1.00 52.91 211 PRO A O 1
ATOM 16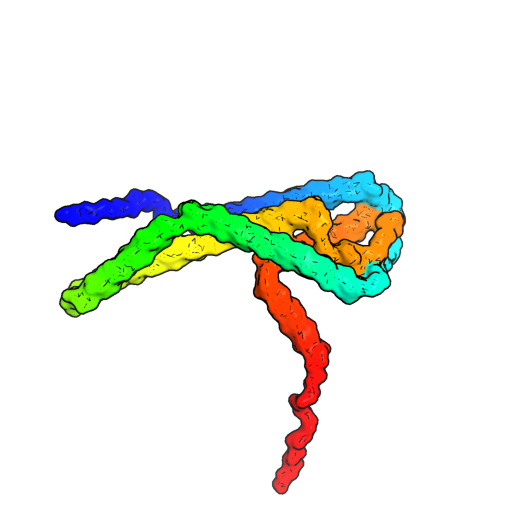40 N N . SER A 1 212 ? 19.374 -27.712 2.455 1.00 55.94 212 SER A N 1
ATOM 1641 C CA . SER A 1 212 ? 18.764 -28.788 3.237 1.00 55.94 212 SER A CA 1
ATOM 1642 C C . SER A 1 212 ? 19.840 -29.692 3.875 1.00 55.94 212 SER A C 1
ATOM 1644 O O . SER A 1 212 ? 20.000 -30.850 3.494 1.00 55.94 212 SER A O 1
ATOM 1646 N N . ASP A 1 213 ? 20.560 -29.195 4.877 1.00 58.81 213 ASP A N 1
ATOM 1647 C CA . ASP A 1 213 ? 21.476 -29.978 5.709 1.00 58.81 213 ASP A CA 1
ATOM 1648 C C . ASP A 1 213 ? 20.726 -30.523 6.933 1.00 58.81 213 ASP A C 1
ATOM 1650 O O . ASP A 1 213 ? 21.044 -30.205 8.074 1.00 58.81 213 ASP A O 1
ATOM 1654 N N . ALA A 1 214 ? 19.688 -31.334 6.706 1.00 57.56 214 ALA A N 1
ATOM 1655 C CA . ALA A 1 214 ? 19.114 -32.205 7.735 1.00 57.56 214 ALA A CA 1
ATOM 1656 C C . ALA A 1 214 ? 18.107 -33.190 7.127 1.00 57.56 214 ALA A C 1
ATOM 1658 O O . ALA A 1 214 ? 16.912 -32.912 7.118 1.00 57.56 214 ALA A O 1
ATOM 1659 N N . THR A 1 215 ? 18.575 -34.338 6.620 1.00 49.59 215 THR A N 1
ATOM 1660 C CA . THR A 1 215 ? 18.004 -35.691 6.859 1.00 49.59 215 THR A CA 1
ATOM 1661 C C . THR A 1 215 ? 18.635 -36.745 5.935 1.00 49.59 215 THR A C 1
ATOM 1663 O O . THR A 1 215 ? 17.972 -37.384 5.128 1.00 49.59 215 THR A O 1
ATOM 1666 N N . GLU A 1 216 ? 19.930 -37.008 6.105 1.00 50.44 216 GLU A N 1
ATOM 1667 C CA . GLU A 1 216 ? 20.490 -38.329 5.798 1.00 50.44 216 GLU A CA 1
ATOM 1668 C C . GLU A 1 216 ? 21.165 -38.852 7.064 1.00 50.44 216 GLU A C 1
ATOM 1670 O O . GLU A 1 216 ? 22.133 -38.264 7.541 1.00 50.44 216 GLU A O 1
ATOM 1675 N N . GLY A 1 217 ? 20.637 -39.943 7.631 1.00 49.03 217 GLY A N 1
ATOM 1676 C CA . GLY A 1 217 ? 21.396 -40.714 8.616 1.00 49.03 217 GLY A CA 1
ATOM 1677 C C . GLY A 1 217 ? 20.669 -41.320 9.814 1.00 49.03 217 GLY A C 1
ATOM 1678 O O . GLY A 1 217 ? 21.359 -41.643 10.774 1.00 49.03 217 GLY A O 1
ATOM 1679 N N . GLU A 1 218 ? 19.350 -41.552 9.810 1.00 45.22 218 GLU A N 1
ATOM 1680 C CA . GLU A 1 218 ? 18.764 -42.487 10.792 1.00 45.22 218 GLU A CA 1
ATOM 1681 C C . GLU A 1 218 ? 18.758 -43.909 10.215 1.00 45.22 218 GLU A C 1
ATOM 1683 O O . GLU A 1 218 ? 17.788 -44.403 9.638 1.00 45.22 218 GLU A O 1
ATOM 1688 N N . THR A 1 219 ? 19.913 -44.565 10.327 1.00 56.88 219 THR A N 1
ATOM 1689 C CA . THR A 1 219 ? 20.049 -45.997 10.065 1.00 56.88 219 THR A CA 1
ATOM 1690 C C . THR A 1 219 ? 19.474 -46.778 11.245 1.00 56.88 219 THR A C 1
ATOM 1692 O O . THR A 1 219 ? 20.061 -46.845 12.321 1.00 56.88 219 THR A O 1
ATOM 1695 N N . ARG A 1 220 ? 18.322 -47.425 11.032 1.00 43.44 220 ARG A N 1
ATOM 1696 C CA . ARG A 1 220 ? 17.933 -48.605 11.821 1.00 43.44 220 ARG A CA 1
ATOM 1697 C C . ARG A 1 220 ? 18.994 -49.697 11.649 1.00 43.44 220 ARG A C 1
ATOM 1699 O O . ARG A 1 220 ? 19.342 -50.020 10.510 1.00 43.44 220 ARG A O 1
ATOM 1706 N N . PRO A 1 221 ? 19.329 -50.408 12.731 1.00 53.69 221 PRO A N 1
ATOM 1707 C CA . PRO A 1 221 ? 19.324 -51.859 12.645 1.00 53.69 221 PRO A CA 1
ATOM 1708 C C . PRO A 1 221 ? 18.450 -52.504 13.726 1.00 53.69 221 PRO A C 1
ATOM 1710 O O . PRO A 1 221 ? 18.008 -51.867 14.677 1.00 53.69 221 PRO A O 1
ATOM 1713 N N . LYS A 1 222 ? 18.139 -53.765 13.434 1.00 48.12 222 LYS A N 1
ATOM 1714 C CA . LYS A 1 222 ? 17.139 -54.652 14.033 1.00 48.12 222 LYS A CA 1
ATOM 1715 C C . LYS A 1 222 ? 17.433 -55.055 15.471 1.00 48.12 222 LYS A C 1
ATOM 1717 O O . LYS A 1 222 ? 18.630 -55.194 15.795 1.00 48.12 222 LYS A O 1
#

pLDDT: mean 78.64, std 14.05, range [35.34, 92.88]

Secondary structure (DSSP, 8-state):
--------S-SSSSHHHHHHHHHHHHHHHHHHHHHHHHHHHHHH-S--------EEPTTHHHHHHHHHHHHHHHHHHHHHHHHHHHHHHHHHHHHHHHHHHHHHHHHHTTS-TTTHHHHHHHHHHHHHHHHHHHHHHHHHHHHHHHHHHHHHHHTT--SSGGGEE--GGGS-HHHHHHHHHHHHHHHHHHHHHHHHHHHHHHHHHHHHHS---S-S------

Sequence (222 aa):
MTTPRLDWPLANDRLGRYWWYLRISFAVSLALVGIALAQSDQLTGSAPIGPLTLLFVPNTLEAAFETLTALLLVALFIERANEVFIKNTRTVRRTIAERRIASLEAALAQVQETERSEAQEQLEAAKDDLTRYRTATRILTIAFSTILGTLTALAGVRALTPLLDVQYEALSGWQWGVLNFVDIVLTVSLVTGGASALHNMISMIGDRIEPSDATEGETRPK

Radius of gyration: 26.15 Å; chains: 1; bounding box: 58×69×74 Å

Foldseek 3Di:
DDDPPPPPDDPPCPVVVLVVLLVVLVVVLVVVLVVVLVVLQVVQPQAPDDPPDWDFDPVLVVLLVVLLVVLLVLLVVLVVVLCCVLCVVPVVVLVVLVVVLVVLVVVLVVDDPVCNVVSVVVNVVSVVVSVVVVVSSVSVSLSSLLNSQSVCLVVPSWNCVSGTPDPSNNDNSVRVSVVSVVGSVVSSCPSSVHVVSVVVVVVVVVVVPDDPPDDDDPDDDD